Protein AF-A0A803NU64-F1 (afdb_monomer)

InterPro domains:
  IPR004895 Prenylated rab acceptor PRA1 [PF03208] (45-89)
  IPR004895 Prenylated rab acceptor PRA1 [PTHR19317] (6-88)

Radius of gyration: 43.49 Å; Cα contacts (8 Å, |Δi|>4): 20; chains: 1; bounding box: 88×93×133 Å

Foldseek 3Di:
DDDDDDDDDPPPPPDDDDPDPPPPPDDDPPVVVVVVVVVVVVVVLVVLADPCCVVVVVVPDDDDPDPVVVVVCCVVVCVNRVSVVVVVVVVVVVDDDDPVRVVVVVVVVVLVVCCVDPNVVVVVVVVVVVVVVVVVVVVPDDPDPPDPVPVPDPDDPPCVVVPPVVVVDDDPDDDDD

Secondary structure (DSSP, 8-state):
---PPPPPP-----------------S-HHHHHHHHHHHHHHHHHHHTPPPHHHHS-GGG-PPPSSHHHHHHHHHHHHHHTHHHHHHHHHHHHTSPPPHHHHHHHHHHHHHHHHHHSHHHHHHHHHHHHHHHHHHHHHHHS-----SSSS-SS-S-SSSHHHHTTTTT---------

Solvent-accessible surface area (backbone atoms only — not comparable to full-atom values): 11541 Å² total; per-residue (Å²): 140,89,81,82,87,84,79,88,78,86,79,82,76,82,71,77,87,69,84,74,80,80,78,76,89,72,82,57,71,66,57,53,51,48,50,50,51,50,51,48,50,50,52,48,51,62,69,66,48,71,64,65,65,74,78,64,42,66,88,75,66,70,85,64,95,42,73,67,55,44,51,52,51,47,67,54,47,50,73,74,44,42,55,53,63,60,42,51,58,53,56,56,67,72,45,89,76,52,72,67,56,51,50,52,51,51,51,51,52,50,52,53,51,40,56,74,34,76,64,27,56,47,55,54,47,52,50,52,52,50,49,51,50,50,51,52,51,52,73,72,49,78,78,76,85,85,62,76,90,68,73,90,60,87,91,64,83,86,61,50,84,73,54,63,73,67,72,79,73,76,82,94,74,86,88,84,136

Organism: Cannabis sativa (NCBI:txid3483)

pLDDT: mean 74.92, std 15.84, range [42.47, 96.62]

Sequence (177 aa):
MASPPTLPISQSNQGAAAPAPSQSTIATPALRAFLSRLSNSVRHGFSQRRPWSELLDRSSLSRPDSLTEAYSRIRKNVPYFRVNYAILPLVILGRTFSDTETLIGLVLVTVIVVFVSSVGSLLISTLLVGFAIVCAHGAFRVPEDLFLDDQDSPNTGFLSFLGGAASAAAPSLATRV

Mean predicted aligned error: 20.37 Å

Structure (mmCIF, N/CA/C/O backbone):
data_AF-A0A803NU64-F1
#
_entry.id   AF-A0A803NU64-F1
#
loop_
_atom_site.group_PDB
_atom_site.id
_atom_site.type_symbol
_atom_site.label_atom_id
_atom_site.label_alt_id
_atom_site.label_comp_id
_atom_site.label_asym_id
_atom_site.label_entity_id
_atom_site.label_seq_id
_atom_site.pdbx_PDB_ins_code
_atom_site.Cartn_x
_atom_site.Cartn_y
_atom_site.Cartn_z
_atom_site.occupancy
_atom_site.B_iso_or_equiv
_atom_site.auth_seq_id
_atom_site.auth_comp_id
_atom_site.auth_asym_id
_atom_site.auth_atom_id
_atom_site.pdbx_PDB_model_num
ATOM 1 N N . MET A 1 1 ? -55.448 20.067 87.800 1.00 45.84 1 MET A N 1
ATOM 2 C CA . MET A 1 1 ? -54.121 19.416 87.851 1.00 45.84 1 MET A CA 1
ATOM 3 C C . MET A 1 1 ? -53.946 18.701 86.522 1.00 45.84 1 MET A C 1
ATOM 5 O O . MET A 1 1 ? -54.645 17.730 86.283 1.00 45.84 1 MET A O 1
ATOM 9 N N . ALA A 1 2 ? -53.164 19.285 85.612 1.00 50.28 2 ALA A N 1
ATOM 10 C CA . ALA A 1 2 ? -52.909 18.757 84.273 1.00 50.28 2 ALA A CA 1
ATOM 11 C C . ALA A 1 2 ? -51.472 18.223 84.232 1.00 50.28 2 ALA A C 1
ATOM 13 O O . ALA A 1 2 ? -50.557 18.898 84.703 1.00 50.28 2 ALA A O 1
ATOM 14 N N . SER A 1 3 ? -51.293 17.015 83.704 1.00 59.44 3 SER A N 1
ATOM 15 C CA . SER A 1 3 ? -50.007 16.320 83.575 1.00 59.44 3 SER A CA 1
ATOM 16 C C . SER A 1 3 ? -49.768 15.926 82.100 1.00 59.44 3 SER A C 1
ATOM 18 O O . SER A 1 3 ? -50.730 15.879 81.335 1.00 59.44 3 SER A O 1
ATOM 20 N N . PRO A 1 4 ? -48.496 15.742 81.688 1.00 63.34 4 PRO A N 1
ATOM 21 C CA . PRO A 1 4 ? -47.887 16.364 80.495 1.00 63.34 4 PRO A CA 1
ATOM 22 C C . PRO A 1 4 ? -47.894 15.511 79.201 1.00 63.34 4 PRO A C 1
ATOM 24 O O . PRO A 1 4 ? -48.230 14.329 79.251 1.00 63.34 4 PRO A O 1
ATOM 27 N N . PRO A 1 5 ? -47.501 16.090 78.039 1.00 62.22 5 PRO A N 1
ATOM 28 C CA . PRO A 1 5 ? -47.463 15.401 76.742 1.00 62.22 5 PRO A CA 1
ATOM 29 C C . PRO A 1 5 ? -46.321 14.373 76.628 1.00 62.22 5 PRO A C 1
ATOM 31 O O . PRO A 1 5 ? -45.194 14.622 77.056 1.00 62.22 5 PRO A O 1
ATOM 34 N N . THR A 1 6 ? -46.606 13.227 76.006 1.00 61.19 6 THR A N 1
ATOM 35 C CA . THR A 1 6 ? -45.648 12.154 75.700 1.00 61.19 6 THR A CA 1
ATOM 36 C C . THR A 1 6 ? -44.837 12.462 74.437 1.00 61.19 6 THR A C 1
ATOM 38 O O . THR A 1 6 ? -45.384 12.759 73.377 1.00 61.19 6 THR A O 1
ATOM 41 N N . LEU A 1 7 ? -43.509 12.388 74.559 1.00 59.12 7 LEU A N 1
ATOM 42 C CA . LEU A 1 7 ? -42.545 12.527 73.463 1.00 59.12 7 LEU A CA 1
ATOM 43 C C . LEU A 1 7 ? -42.544 11.285 72.543 1.00 59.12 7 LEU A C 1
ATOM 45 O O . LEU A 1 7 ? -42.836 10.183 73.014 1.00 59.12 7 LEU A O 1
ATOM 49 N N . PRO A 1 8 ? -42.168 11.425 71.255 1.00 55.12 8 PRO A N 1
ATOM 50 C CA . PRO A 1 8 ? -42.023 10.301 70.336 1.00 55.12 8 PRO A CA 1
ATOM 51 C C . PRO A 1 8 ? -40.790 9.460 70.695 1.00 55.12 8 PRO A C 1
ATOM 53 O O . PRO A 1 8 ? -39.686 9.979 70.858 1.00 55.12 8 PRO A O 1
ATOM 56 N N . ILE A 1 9 ? -40.985 8.147 70.814 1.00 52.16 9 ILE A N 1
ATOM 57 C CA . ILE A 1 9 ? -39.922 7.184 71.092 1.00 52.16 9 ILE A CA 1
ATOM 58 C C . ILE A 1 9 ? -39.185 6.853 69.786 1.00 52.16 9 ILE A C 1
ATOM 60 O O . ILE A 1 9 ? -39.796 6.479 68.784 1.00 52.16 9 ILE A O 1
ATOM 64 N N . SER A 1 10 ? -37.862 7.005 69.787 1.00 50.66 10 SER A N 1
ATOM 65 C CA . SER A 1 10 ? -36.986 6.528 68.717 1.00 50.66 10 SER A CA 1
ATOM 66 C C . SER A 1 10 ? -37.027 5.003 68.680 1.00 50.66 10 SER A C 1
ATOM 68 O O . SER A 1 10 ? -36.414 4.341 69.515 1.00 50.66 10 SER A O 1
ATOM 70 N N . GLN A 1 11 ? -37.748 4.434 67.717 1.00 52.16 11 GLN A N 1
ATOM 71 C CA . GLN A 1 11 ? -37.736 2.998 67.466 1.00 52.16 11 GLN A CA 1
ATOM 72 C C . GLN A 1 11 ? -36.577 2.681 66.513 1.00 52.16 11 GLN A C 1
ATOM 74 O O . GLN A 1 11 ? -36.681 2.795 65.292 1.00 52.16 11 GLN A O 1
ATOM 79 N N . SER A 1 12 ? -35.432 2.318 67.089 1.00 50.50 12 SER A N 1
ATOM 80 C CA . SER A 1 12 ? -34.317 1.696 66.382 1.00 50.50 12 SER A CA 1
ATOM 81 C C . SER A 1 12 ? -34.733 0.297 65.930 1.00 50.50 12 SER A C 1
ATOM 83 O O . SER A 1 12 ? -34.517 -0.701 66.614 1.00 50.50 12 SER A O 1
ATOM 85 N N . ASN A 1 13 ? -35.351 0.220 64.753 1.00 48.69 13 ASN A N 1
ATOM 86 C CA . ASN A 1 13 ? -35.630 -1.053 64.111 1.00 48.69 13 ASN A CA 1
ATOM 87 C C . ASN A 1 13 ? -34.302 -1.631 63.593 1.00 48.69 13 ASN A C 1
ATOM 89 O O . ASN A 1 13 ? -33.824 -1.277 62.514 1.00 48.69 13 ASN A O 1
ATOM 93 N N . GLN A 1 14 ? -33.685 -2.498 64.402 1.00 52.00 14 GLN A N 1
ATOM 94 C CA . GLN A 1 14 ? -32.644 -3.428 63.972 1.00 52.00 14 GLN A CA 1
ATOM 95 C C . GLN A 1 14 ? -33.252 -4.370 62.928 1.00 52.00 14 GLN A C 1
ATOM 97 O O . GLN A 1 14 ? -33.833 -5.405 63.243 1.00 52.00 14 GLN A O 1
ATOM 102 N N . GLY A 1 15 ? -33.155 -3.954 61.667 1.00 43.59 15 GLY A N 1
ATOM 103 C CA . GLY A 1 15 ? -33.383 -4.802 60.512 1.00 43.59 15 GLY A CA 1
ATOM 104 C C . GLY A 1 15 ? -32.263 -5.831 60.406 1.00 43.59 15 GLY A C 1
ATOM 105 O O . GLY A 1 15 ? -31.084 -5.488 60.465 1.00 43.59 15 GLY A O 1
ATOM 106 N N . ALA A 1 16 ? -32.676 -7.088 60.287 1.00 45.59 16 ALA A N 1
ATOM 107 C CA . ALA A 1 16 ? -31.872 -8.287 60.135 1.00 45.59 16 ALA A CA 1
ATOM 108 C C . ALA A 1 16 ? -30.606 -8.103 59.281 1.00 45.59 16 ALA A C 1
ATOM 110 O O . ALA A 1 16 ? -30.644 -7.562 58.174 1.00 45.59 16 ALA A O 1
ATOM 111 N N . ALA A 1 17 ? -29.495 -8.638 59.789 1.00 44.81 17 ALA A N 1
ATOM 112 C CA . ALA A 1 17 ? -28.263 -8.819 59.043 1.00 44.81 17 ALA A CA 1
ATOM 113 C C . ALA A 1 17 ? -28.533 -9.678 57.796 1.00 44.81 17 ALA A C 1
ATOM 115 O O . ALA A 1 17 ? -28.720 -10.892 57.883 1.00 44.81 17 ALA A O 1
ATOM 116 N N . ALA A 1 18 ? -28.552 -9.037 56.628 1.00 52.62 18 ALA A N 1
ATOM 117 C CA . ALA A 1 18 ? -28.361 -9.726 55.363 1.00 52.62 18 ALA A CA 1
ATOM 118 C C . ALA A 1 18 ? -26.957 -10.362 55.361 1.00 52.62 18 ALA A C 1
ATOM 120 O O . ALA A 1 18 ? -26.025 -9.761 55.909 1.00 52.62 18 ALA A O 1
ATOM 121 N N . PRO A 1 19 ? -26.760 -11.543 54.749 1.00 44.22 19 PRO A N 1
ATOM 122 C CA . PRO A 1 19 ? -25.428 -12.105 54.618 1.00 44.22 19 PRO A CA 1
ATOM 123 C C . PRO A 1 19 ? -24.618 -11.149 53.744 1.00 44.22 19 PRO A C 1
ATOM 125 O O . PRO A 1 19 ? -24.907 -10.979 52.558 1.00 44.22 19 PRO A O 1
ATOM 128 N N . ALA A 1 20 ? -23.623 -10.492 54.339 1.00 48.88 20 ALA A N 1
ATOM 129 C CA . ALA A 1 20 ? -22.612 -9.780 53.580 1.00 48.88 20 ALA A CA 1
ATOM 130 C C . ALA A 1 20 ? -22.009 -10.785 52.586 1.00 48.88 20 ALA A C 1
ATOM 132 O O . ALA A 1 20 ? -21.557 -11.850 53.021 1.00 48.88 20 ALA A O 1
ATOM 133 N N . PRO A 1 21 ? -22.013 -10.510 51.268 1.00 52.91 21 PRO A N 1
ATOM 134 C CA . PRO A 1 21 ? -21.322 -11.382 50.343 1.00 52.91 21 PRO A CA 1
ATOM 135 C C . PRO A 1 21 ? -19.852 -11.352 50.744 1.00 52.91 21 PRO A C 1
ATOM 137 O O . PRO A 1 21 ? -19.218 -10.297 50.782 1.00 52.91 21 PRO A O 1
ATOM 140 N N . SER A 1 22 ? -19.346 -12.524 51.104 1.00 44.75 22 SER A N 1
ATOM 141 C CA . SER A 1 22 ? -17.956 -12.792 51.425 1.00 44.75 22 SER A CA 1
ATOM 142 C C . SER A 1 22 ? -17.062 -12.224 50.324 1.00 44.75 22 SER A C 1
ATOM 144 O O . SER A 1 22 ? -16.890 -12.830 49.265 1.00 44.75 22 SER A O 1
ATOM 146 N N . GLN A 1 23 ? -16.497 -11.041 50.573 1.00 48.22 23 GLN A N 1
ATOM 147 C CA . GLN A 1 23 ? -15.375 -10.507 49.818 1.00 48.22 23 GLN A CA 1
ATOM 148 C C . GLN A 1 23 ? -14.176 -11.402 50.124 1.00 48.22 23 GLN A C 1
ATOM 150 O O . GLN A 1 23 ? -13.425 -11.179 51.068 1.00 48.22 23 GLN A O 1
ATOM 155 N N . SER A 1 24 ? -14.020 -12.463 49.335 1.00 49.56 24 SER A N 1
ATOM 156 C CA . SER A 1 24 ? -12.792 -13.240 49.310 1.00 49.56 24 SER A CA 1
ATOM 157 C C . SER A 1 24 ? -11.678 -12.337 48.779 1.00 49.56 24 SER A C 1
ATOM 159 O O . SER A 1 24 ? -11.578 -12.068 47.577 1.00 49.56 24 SER A O 1
ATOM 161 N N . THR A 1 25 ? -10.870 -11.829 49.704 1.00 59.03 25 THR A N 1
ATOM 162 C CA . THR A 1 25 ? -9.636 -11.084 49.465 1.00 59.03 25 THR A CA 1
ATOM 163 C C . THR A 1 25 ? -8.641 -11.987 48.745 1.00 59.03 25 THR A C 1
ATOM 165 O O . THR A 1 25 ? -7.878 -12.710 49.373 1.00 59.03 25 THR A O 1
ATOM 168 N N . ILE A 1 26 ? -8.656 -11.975 47.412 1.00 57.78 26 ILE A N 1
ATOM 169 C CA . ILE A 1 26 ? -7.639 -12.642 46.594 1.00 57.78 26 ILE A CA 1
ATOM 170 C C . ILE A 1 26 ? -7.186 -11.659 45.505 1.00 57.78 26 ILE A C 1
ATOM 172 O O . ILE A 1 26 ? -7.925 -11.347 44.568 1.00 57.78 26 ILE A O 1
ATOM 176 N N . ALA A 1 27 ? -5.972 -11.143 45.727 1.00 56.03 27 ALA A N 1
ATOM 177 C CA . ALA A 1 27 ? -5.064 -10.430 44.827 1.00 56.03 27 ALA A CA 1
ATOM 178 C C . ALA A 1 27 ? -5.603 -9.182 44.080 1.00 56.03 27 ALA A C 1
ATOM 180 O O . ALA A 1 27 ? -6.238 -9.247 43.031 1.00 56.03 27 ALA A O 1
ATOM 181 N N . THR A 1 28 ? -5.241 -8.014 44.622 1.00 65.75 28 THR A N 1
ATOM 182 C CA . THR A 1 28 ? -5.063 -6.721 43.929 1.00 65.75 28 THR A CA 1
ATOM 183 C C . THR A 1 28 ? -6.318 -6.081 43.293 1.00 65.75 28 THR A C 1
ATOM 185 O O . THR A 1 28 ? -6.507 -6.127 42.073 1.00 65.75 28 THR A O 1
ATOM 188 N N . PRO A 1 29 ? -7.156 -5.368 44.079 1.00 76.56 29 PRO A N 1
ATOM 189 C CA . PRO A 1 29 ? -8.317 -4.629 43.560 1.00 76.56 29 PRO A CA 1
ATOM 190 C C . PRO A 1 29 ? -7.945 -3.565 42.514 1.00 76.56 29 PRO A C 1
ATOM 192 O O . PRO A 1 29 ? -8.703 -3.344 41.573 1.00 76.56 29 PRO A O 1
ATOM 195 N N . ALA A 1 30 ? -6.758 -2.959 42.623 1.00 80.69 30 ALA A N 1
ATOM 196 C CA . ALA A 1 30 ? -6.250 -1.996 41.647 1.00 80.69 30 ALA A CA 1
ATOM 197 C C . ALA A 1 30 ? -5.971 -2.633 40.274 1.00 80.69 30 ALA A C 1
ATOM 199 O O . ALA A 1 30 ? -6.359 -2.072 39.253 1.00 80.69 30 ALA A O 1
ATOM 200 N N . LEU A 1 31 ? -5.376 -3.833 40.240 1.00 83.50 31 LEU A N 1
ATOM 201 C CA . LEU A 1 31 ? -5.155 -4.574 38.995 1.00 83.50 31 LEU A CA 1
ATOM 202 C C . LEU A 1 31 ? -6.491 -4.987 38.374 1.00 83.50 31 LEU A C 1
ATOM 204 O O . LEU A 1 31 ? -6.686 -4.803 37.180 1.00 83.50 31 LEU A O 1
ATOM 208 N N . ARG A 1 32 ? -7.451 -5.465 39.176 1.00 85.44 32 ARG A N 1
ATOM 209 C CA . ARG A 1 32 ? -8.803 -5.795 38.693 1.00 85.44 32 ARG A CA 1
ATOM 210 C C . ARG A 1 32 ? -9.520 -4.568 38.113 1.00 85.44 32 ARG A C 1
ATOM 212 O O . ARG A 1 32 ? -10.143 -4.675 37.061 1.00 85.44 32 ARG A O 1
ATOM 219 N N . ALA A 1 33 ? -9.411 -3.407 38.760 1.00 88.44 33 ALA A N 1
ATOM 220 C CA . ALA A 1 33 ? -9.982 -2.152 38.269 1.00 88.44 33 ALA A CA 1
ATOM 221 C C . ALA A 1 33 ? -9.273 -1.632 37.006 1.00 88.44 33 ALA A C 1
ATOM 223 O O . ALA A 1 33 ? -9.914 -1.090 36.109 1.00 88.44 33 ALA A O 1
ATOM 224 N N . PHE A 1 34 ? -7.957 -1.812 36.906 1.00 90.50 34 PHE A N 1
ATOM 225 C CA . PHE A 1 34 ? -7.208 -1.520 35.688 1.00 90.50 34 PHE A CA 1
ATOM 226 C C . PHE A 1 34 ? -7.626 -2.449 34.546 1.00 90.50 34 PHE A C 1
ATOM 228 O O . PHE A 1 34 ? -7.950 -1.967 33.467 1.00 90.50 34 PHE A O 1
ATOM 235 N N . LEU A 1 35 ? -7.700 -3.761 34.789 1.00 90.62 35 LEU A N 1
ATOM 236 C CA . LEU A 1 35 ? -8.129 -4.754 33.804 1.00 90.62 35 LEU A CA 1
ATOM 237 C C . LEU A 1 35 ? -9.575 -4.521 33.353 1.00 90.62 35 LEU A C 1
ATOM 239 O O . LEU A 1 35 ? -9.872 -4.700 32.175 1.00 90.62 35 LEU A O 1
ATOM 243 N N . SER A 1 36 ? -10.471 -4.074 34.239 1.00 89.06 36 SER A N 1
ATOM 244 C CA . SER A 1 36 ? -11.845 -3.734 33.856 1.00 89.06 36 SER A CA 1
ATOM 245 C C . SER A 1 36 ? -11.910 -2.459 33.013 1.00 89.06 36 SER A C 1
ATOM 247 O O . SER A 1 36 ? -12.609 -2.436 32.001 1.00 89.06 36 SER A O 1
ATOM 249 N N . ARG A 1 37 ? -11.129 -1.424 33.354 1.00 88.12 37 ARG A N 1
ATOM 250 C CA . ARG A 1 37 ? -10.988 -0.211 32.529 1.00 88.12 37 ARG A CA 1
ATOM 251 C C . ARG A 1 37 ? -10.351 -0.518 31.17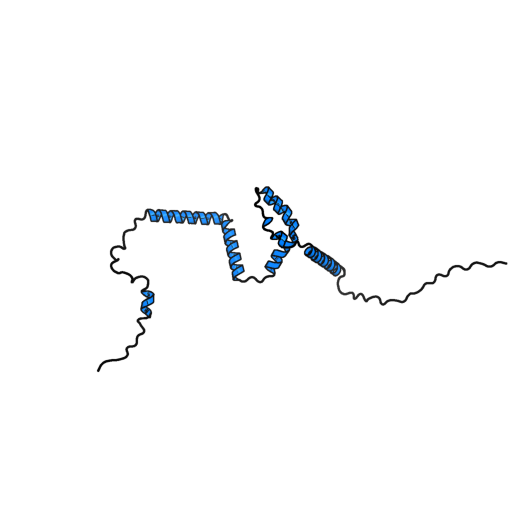9 1.00 88.12 37 ARG A C 1
ATOM 253 O O . ARG A 1 37 ? -10.833 -0.034 30.164 1.00 88.12 37 ARG A O 1
ATOM 260 N N . LEU A 1 38 ? -9.316 -1.351 31.150 1.00 89.06 38 LEU A N 1
ATOM 261 C CA . LEU A 1 38 ? -8.651 -1.797 29.931 1.00 89.06 38 LEU A CA 1
ATOM 262 C C . LEU A 1 38 ? -9.608 -2.609 29.053 1.00 89.06 38 LEU A C 1
ATOM 264 O O . LEU A 1 38 ? -9.740 -2.315 27.871 1.00 89.06 38 LEU A O 1
ATOM 268 N N . SER A 1 39 ? -10.325 -3.573 29.633 1.00 89.25 39 SER A N 1
ATOM 269 C CA . SER A 1 39 ? -11.334 -4.376 28.934 1.00 89.25 39 SER A CA 1
ATOM 270 C C . SER A 1 39 ? -12.441 -3.498 28.351 1.00 89.25 39 SER A C 1
ATOM 272 O O . SER A 1 39 ? -12.773 -3.629 27.173 1.00 89.25 39 SER A O 1
ATOM 274 N N . ASN A 1 40 ? -12.953 -2.536 29.125 1.00 87.31 40 ASN A N 1
ATOM 275 C CA . ASN A 1 40 ? -13.931 -1.568 28.637 1.00 87.31 40 ASN A CA 1
ATOM 276 C C . ASN A 1 40 ? -13.360 -0.689 27.520 1.00 87.31 40 ASN A C 1
ATOM 278 O O . ASN A 1 40 ? -14.052 -0.493 26.528 1.00 87.31 40 ASN A O 1
ATOM 282 N N . SER A 1 41 ? -12.108 -0.235 27.618 1.00 84.12 41 SER A N 1
ATOM 283 C CA . SER A 1 41 ? -11.424 0.536 26.569 1.00 84.12 41 SER A CA 1
ATOM 284 C C . SER A 1 41 ? -11.229 -0.262 25.281 1.00 84.12 41 SER A C 1
ATOM 286 O O . SER A 1 41 ? -11.459 0.262 24.195 1.00 84.12 41 SER A O 1
ATOM 288 N N . VAL A 1 42 ? -10.850 -1.539 25.379 1.00 82.31 42 VAL A N 1
ATOM 289 C CA . VAL A 1 42 ? -10.698 -2.426 24.218 1.00 82.31 42 VAL A CA 1
ATOM 290 C C . VAL A 1 42 ? -12.058 -2.698 23.582 1.00 82.31 42 VAL A C 1
ATOM 292 O O . VAL A 1 42 ? -12.203 -2.543 22.372 1.00 82.31 42 VAL A O 1
ATOM 295 N N . ARG A 1 43 ? -13.081 -3.025 24.381 1.00 82.00 43 ARG A N 1
ATOM 296 C CA . ARG A 1 43 ? -14.457 -3.213 23.896 1.00 82.00 43 ARG A CA 1
ATOM 297 C C . ARG A 1 43 ? -15.004 -1.945 23.246 1.00 82.00 43 ARG A C 1
ATOM 299 O O . ARG A 1 43 ? -15.588 -2.031 22.171 1.00 82.00 43 ARG A O 1
ATOM 306 N N . HIS A 1 44 ? -14.752 -0.776 23.835 1.00 80.19 44 HIS A N 1
ATOM 307 C CA . HIS A 1 44 ? -15.097 0.509 23.231 1.00 80.19 44 HIS A CA 1
ATOM 308 C C . HIS A 1 44 ? -14.363 0.721 21.906 1.00 80.19 44 HIS A C 1
ATOM 310 O O . HIS A 1 44 ? -15.000 1.032 20.904 1.00 80.19 44 HIS A O 1
ATOM 316 N N . GLY A 1 45 ? -13.052 0.482 21.859 1.00 74.88 45 GLY A N 1
ATOM 317 C CA . GLY A 1 45 ? -12.263 0.594 20.633 1.00 74.88 45 GLY A CA 1
ATOM 318 C C . GLY A 1 45 ? -12.775 -0.325 19.524 1.00 74.88 45 GLY A C 1
ATOM 319 O O . GLY A 1 45 ? -12.906 0.104 18.384 1.00 74.88 45 GLY A O 1
ATOM 320 N N . PHE A 1 46 ? -13.140 -1.565 19.858 1.00 76.19 46 PHE A N 1
ATOM 321 C CA . PHE A 1 46 ? -13.727 -2.514 18.912 1.00 76.19 46 PHE A CA 1
ATOM 322 C C . PHE A 1 46 ? -15.151 -2.124 18.489 1.00 76.19 46 PHE A C 1
ATOM 324 O O . PHE A 1 46 ? -15.503 -2.332 17.333 1.00 76.19 46 PHE A O 1
ATOM 331 N N . SER A 1 47 ? -15.953 -1.528 19.378 1.00 78.44 47 SER A N 1
ATOM 332 C CA . SER A 1 47 ? -17.2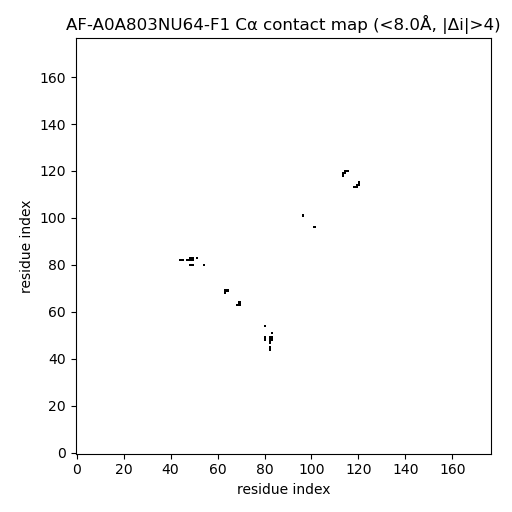98 -1.037 19.038 1.00 78.44 47 SER A CA 1
ATOM 333 C C . SER A 1 47 ? -17.276 0.174 18.100 1.00 78.44 47 SER A C 1
ATOM 335 O O . SER A 1 47 ? -18.206 0.372 17.330 1.00 78.44 47 SER A O 1
ATOM 337 N N . GLN A 1 48 ? -16.188 0.951 18.118 1.00 73.12 48 GLN A N 1
ATOM 338 C CA . GLN A 1 48 ? -15.968 2.102 17.235 1.00 73.12 48 GLN A CA 1
ATOM 339 C C . GLN A 1 48 ? -15.348 1.708 15.880 1.00 73.12 48 GLN A C 1
ATOM 341 O O . GLN A 1 48 ? -14.921 2.579 15.121 1.00 73.12 48 GLN A O 1
ATOM 346 N N . ARG A 1 49 ? -15.257 0.407 15.563 1.00 74.25 49 ARG A N 1
ATOM 347 C CA . ARG A 1 49 ? -14.787 -0.064 14.251 1.00 74.25 49 ARG A CA 1
ATOM 348 C C . ARG A 1 49 ? -15.732 0.420 13.159 1.00 74.25 49 ARG A C 1
ATOM 350 O O . ARG A 1 49 ? -16.936 0.184 13.225 1.00 74.25 49 ARG A O 1
ATOM 357 N N . ARG A 1 50 ? -15.173 1.062 12.133 1.00 80.94 50 ARG A N 1
ATOM 358 C CA . ARG A 1 50 ? -15.925 1.423 10.928 1.00 80.94 50 ARG A CA 1
ATOM 359 C C . ARG A 1 50 ? -16.108 0.181 10.053 1.00 80.94 50 ARG A C 1
ATOM 361 O O . ARG A 1 50 ? -15.184 -0.638 9.988 1.00 80.94 50 ARG A O 1
ATOM 368 N N . PRO A 1 51 ? -17.269 0.003 9.404 1.00 80.00 51 PRO A N 1
ATOM 369 C CA . PRO A 1 51 ? -17.504 -1.149 8.545 1.00 80.00 51 PRO A CA 1
ATOM 370 C C . PRO A 1 51 ? -16.475 -1.178 7.409 1.00 80.00 51 PRO A C 1
ATOM 372 O O . PRO A 1 51 ? -16.148 -0.153 6.815 1.00 80.00 51 PRO A O 1
ATOM 375 N N . TRP A 1 52 ? -15.943 -2.364 7.107 1.00 76.81 52 TRP A N 1
ATOM 376 C CA . TRP A 1 52 ? -14.890 -2.540 6.097 1.00 76.81 52 TRP A CA 1
ATOM 377 C C . TRP A 1 52 ? -15.294 -2.049 4.704 1.00 76.81 52 TRP A C 1
ATOM 379 O O . TRP A 1 52 ? -14.431 -1.653 3.927 1.00 76.81 52 TRP A O 1
ATOM 389 N N . SER A 1 53 ? -16.594 -2.022 4.408 1.00 77.69 53 SER A N 1
ATOM 390 C CA . SER A 1 53 ? -17.138 -1.499 3.157 1.00 77.69 53 SER A CA 1
ATOM 391 C C . SER A 1 53 ? -16.785 -0.031 2.913 1.00 77.69 53 SER A C 1
ATOM 393 O O . SER A 1 53 ? -16.520 0.316 1.774 1.00 77.69 53 SER A O 1
ATOM 395 N N . GLU A 1 54 ? -16.702 0.810 3.951 1.00 81.06 54 GLU A N 1
ATOM 396 C CA . GLU A 1 54 ? -16.291 2.220 3.803 1.00 81.06 54 GLU A CA 1
ATOM 397 C C . GLU A 1 54 ? -14.812 2.360 3.429 1.00 81.06 54 GLU A C 1
ATOM 399 O O . GLU A 1 54 ? -14.414 3.321 2.780 1.00 81.06 54 GLU A O 1
ATOM 404 N N . LEU A 1 55 ? -13.985 1.395 3.836 1.00 79.12 55 LEU A N 1
ATOM 405 C CA . LEU A 1 55 ? -12.554 1.385 3.539 1.00 79.12 55 LEU A CA 1
ATOM 406 C C . LEU A 1 55 ? -12.283 0.809 2.137 1.00 79.12 55 LEU A C 1
ATOM 408 O O . LEU A 1 55 ? -11.352 1.238 1.462 1.00 79.12 55 LEU A O 1
ATOM 412 N N . LEU A 1 56 ? -13.101 -0.155 1.695 1.00 77.44 56 LEU A N 1
ATOM 413 C CA . LEU A 1 56 ? -13.009 -0.790 0.375 1.00 77.44 56 LEU A CA 1
ATOM 414 C C . LEU A 1 56 ? -13.896 -0.135 -0.697 1.00 77.44 56 LEU A C 1
ATOM 416 O O . LEU A 1 56 ? -13.964 -0.656 -1.814 1.00 77.44 56 LEU A O 1
ATOM 420 N N . ASP A 1 57 ? -14.552 0.989 -0.401 1.00 81.19 57 ASP A N 1
ATOM 421 C CA . ASP A 1 57 ? -15.366 1.695 -1.386 1.00 81.19 57 ASP A CA 1
ATOM 422 C C . ASP A 1 57 ? -14.477 2.342 -2.454 1.00 81.19 57 ASP A C 1
ATOM 424 O O . ASP A 1 57 ? -13.989 3.469 -2.329 1.00 81.19 57 ASP A O 1
ATOM 428 N N . ARG A 1 58 ? -14.273 1.596 -3.541 1.00 68.12 58 ARG A N 1
ATOM 429 C CA . ARG A 1 58 ? -13.462 2.006 -4.689 1.00 68.12 58 ARG A CA 1
ATOM 430 C C . ARG A 1 58 ? -14.028 3.231 -5.402 1.00 68.12 58 ARG A C 1
ATOM 432 O O . ARG A 1 58 ? -13.267 3.908 -6.080 1.00 68.12 58 ARG A O 1
ATOM 439 N N . SER A 1 59 ? -15.319 3.533 -5.244 1.00 74.69 59 SER A N 1
ATOM 440 C CA . SER A 1 59 ? -15.931 4.716 -5.859 1.00 74.69 59 SER A CA 1
ATOM 441 C C . SER A 1 59 ? -15.501 6.025 -5.183 1.00 74.69 59 SER A C 1
ATOM 443 O O . SER A 1 59 ? -15.469 7.072 -5.825 1.00 74.69 59 SER A O 1
ATOM 445 N N . SER A 1 60 ? -15.072 5.956 -3.918 1.00 73.19 60 SER A N 1
ATOM 446 C CA . SER A 1 60 ? -14.522 7.092 -3.168 1.00 73.19 60 SER A CA 1
ATOM 447 C C . SER A 1 60 ? -13.032 7.358 -3.457 1.00 73.19 60 SER A C 1
ATOM 449 O O . SER A 1 60 ? -12.498 8.417 -3.107 1.00 73.19 60 SER A O 1
ATOM 451 N N . LEU A 1 61 ? -12.349 6.422 -4.130 1.00 74.19 61 LEU A N 1
ATOM 452 C CA . LEU A 1 61 ? -10.932 6.519 -4.480 1.00 74.19 61 LEU A CA 1
ATOM 453 C C . LEU A 1 61 ? -10.738 7.366 -5.742 1.00 74.19 61 LEU A C 1
ATOM 455 O O . LEU A 1 61 ? -10.612 6.860 -6.854 1.00 74.19 61 LEU A O 1
ATOM 459 N N . SER A 1 62 ? -10.668 8.682 -5.559 1.00 78.25 62 SER A N 1
ATOM 460 C CA . SER A 1 62 ? -10.242 9.612 -6.611 1.00 78.25 62 SER A CA 1
ATOM 461 C C . SER A 1 62 ? -8.729 9.844 -6.572 1.00 78.25 62 SER A C 1
ATOM 463 O O . SER A 1 62 ? -8.125 9.936 -5.497 1.00 78.25 62 SER A O 1
ATOM 465 N N . ARG A 1 63 ? -8.108 9.961 -7.754 1.00 76.19 63 ARG A N 1
ATOM 466 C CA . ARG A 1 63 ? -6.687 10.309 -7.885 1.00 76.19 63 ARG A CA 1
ATOM 467 C C . ARG A 1 63 ? -6.477 11.732 -7.342 1.00 76.19 63 ARG A C 1
ATOM 469 O O . ARG A 1 63 ? -7.222 12.623 -7.734 1.00 76.19 63 ARG A O 1
ATOM 476 N N . PRO A 1 64 ? -5.518 11.964 -6.430 1.00 84.31 64 PRO A N 1
ATOM 477 C CA . PRO A 1 64 ? -5.227 13.313 -5.965 1.00 84.31 64 PRO A CA 1
ATOM 478 C C . PRO A 1 64 ? -4.537 14.110 -7.080 1.00 84.31 64 PRO A C 1
ATOM 480 O O . PRO A 1 64 ? -3.543 13.648 -7.640 1.00 84.31 64 PRO A O 1
ATOM 483 N N . ASP A 1 65 ? -5.032 15.316 -7.360 1.00 80.81 65 ASP A N 1
ATOM 484 C CA . ASP A 1 65 ? -4.450 16.217 -8.368 1.00 80.81 65 ASP A CA 1
ATOM 485 C C . ASP A 1 65 ? -3.135 16.867 -7.894 1.00 80.81 65 ASP A C 1
ATOM 487 O O . ASP A 1 65 ? -2.368 17.399 -8.693 1.00 80.81 65 ASP A O 1
ATOM 491 N N . SER A 1 66 ? -2.843 16.817 -6.584 1.00 89.62 66 SER A N 1
ATOM 492 C CA . SER A 1 66 ? -1.610 17.352 -5.991 1.00 89.62 66 SER A CA 1
ATOM 493 C C . SER A 1 66 ? -1.147 16.581 -4.746 1.00 89.62 66 SER A C 1
ATOM 495 O O . SER A 1 66 ? -1.937 15.921 -4.063 1.00 89.62 66 SER A O 1
ATOM 497 N N . LEU A 1 67 ? 0.144 16.706 -4.406 1.00 87.50 67 LEU A N 1
ATOM 498 C CA . LEU A 1 67 ? 0.735 16.106 -3.199 1.00 87.50 67 LEU A CA 1
ATOM 499 C C . LEU A 1 67 ? 0.125 16.662 -1.904 1.00 87.50 67 LEU A C 1
ATOM 501 O O . LEU A 1 67 ? -0.088 15.914 -0.952 1.00 87.50 67 LEU A O 1
ATOM 505 N N . THR A 1 68 ? -0.196 17.957 -1.873 1.00 89.06 68 THR A N 1
ATOM 506 C CA . THR A 1 68 ? -0.828 18.613 -0.719 1.00 89.06 68 THR A CA 1
ATOM 507 C C . THR A 1 68 ? -2.215 18.039 -0.442 1.00 89.06 68 THR A C 1
ATOM 509 O O . THR A 1 68 ? -2.565 17.783 0.711 1.00 89.06 68 THR A O 1
ATOM 512 N N . GLU A 1 69 ? -2.988 17.772 -1.494 1.00 87.56 69 GLU A N 1
ATOM 513 C CA . GLU A 1 69 ? -4.298 17.136 -1.374 1.00 87.56 69 GLU A CA 1
ATOM 514 C C . GLU A 1 69 ? -4.169 15.675 -0.926 1.00 87.56 69 GLU A C 1
ATOM 516 O O . GLU A 1 69 ? -4.881 15.238 -0.022 1.00 87.56 69 GLU A O 1
ATOM 521 N N . ALA A 1 70 ? -3.201 14.933 -1.473 1.00 86.06 70 ALA A N 1
ATOM 522 C CA . ALA A 1 70 ? -2.909 13.574 -1.023 1.00 86.06 70 ALA A CA 1
ATOM 523 C C . ALA A 1 70 ? -2.569 13.541 0.480 1.00 86.06 70 ALA A C 1
ATOM 525 O O . ALA A 1 70 ? -3.128 12.744 1.234 1.00 86.06 70 ALA A O 1
ATOM 526 N N . TYR A 1 71 ? -1.719 14.464 0.940 1.00 86.00 71 TYR A N 1
ATOM 527 C CA . TYR A 1 71 ? -1.345 14.590 2.348 1.00 86.00 71 TYR A CA 1
ATOM 528 C C . TYR A 1 71 ? -2.532 14.986 3.241 1.00 86.00 71 TYR A C 1
ATOM 530 O O . TYR A 1 71 ? -2.719 14.419 4.318 1.00 86.00 71 TYR A O 1
ATOM 538 N N . SER A 1 72 ? -3.379 15.909 2.780 1.00 87.94 72 SER A N 1
ATOM 539 C CA . SER A 1 72 ? -4.621 16.304 3.459 1.00 87.94 72 SER A CA 1
ATOM 540 C C . SER A 1 72 ? -5.566 15.112 3.647 1.00 87.94 72 SER A C 1
ATOM 542 O O . SER A 1 72 ? -6.061 14.876 4.754 1.00 87.94 72 SER A O 1
ATOM 544 N N . ARG A 1 73 ? -5.759 14.305 2.595 1.00 87.94 73 ARG A N 1
ATOM 545 C CA . ARG A 1 73 ? -6.576 13.082 2.629 1.00 87.94 73 ARG A CA 1
ATOM 546 C C . ARG A 1 73 ? -6.008 12.049 3.592 1.00 87.94 73 ARG A C 1
ATOM 548 O O . ARG A 1 73 ? -6.753 11.513 4.406 1.00 87.94 73 ARG A O 1
ATOM 555 N N . ILE A 1 74 ? -4.693 11.826 3.575 1.00 87.44 74 ILE A N 1
ATOM 556 C CA . ILE A 1 74 ? -4.019 10.928 4.525 1.00 87.44 74 ILE A CA 1
ATOM 557 C C . ILE A 1 74 ? -4.260 11.402 5.960 1.00 87.44 74 ILE A C 1
ATOM 559 O O . ILE A 1 74 ? -4.716 10.631 6.804 1.00 87.44 74 ILE A O 1
ATOM 563 N N . ARG A 1 75 ? -4.023 12.687 6.242 1.00 88.88 75 ARG A N 1
ATOM 564 C CA . ARG A 1 75 ? -4.158 13.248 7.592 1.00 88.88 75 ARG A CA 1
ATOM 565 C C . ARG A 1 75 ? -5.583 13.142 8.139 1.00 88.88 75 ARG A C 1
ATOM 567 O O . ARG A 1 75 ? -5.747 12.993 9.346 1.00 88.88 75 ARG A O 1
ATOM 574 N N . LYS A 1 76 ? -6.600 13.199 7.274 1.00 86.62 76 LYS A 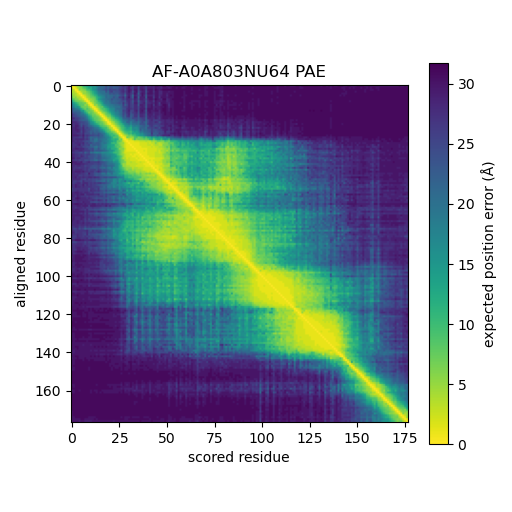N 1
ATOM 575 C CA . LYS A 1 76 ? -8.012 13.016 7.646 1.00 86.62 76 LYS A CA 1
ATOM 576 C C . LYS A 1 76 ? -8.400 11.539 7.779 1.00 86.62 76 LYS A C 1
ATOM 578 O O . LYS A 1 76 ? -9.079 11.176 8.736 1.00 86.62 76 LYS A O 1
ATOM 583 N N . ASN A 1 77 ? -7.924 10.676 6.884 1.00 86.88 77 ASN A N 1
ATOM 584 C CA . ASN A 1 77 ? -8.297 9.259 6.855 1.00 86.88 77 ASN A CA 1
ATOM 585 C C . ASN A 1 77 ? -7.594 8.424 7.938 1.00 86.88 77 ASN A C 1
ATOM 587 O O . ASN A 1 77 ? -8.174 7.454 8.424 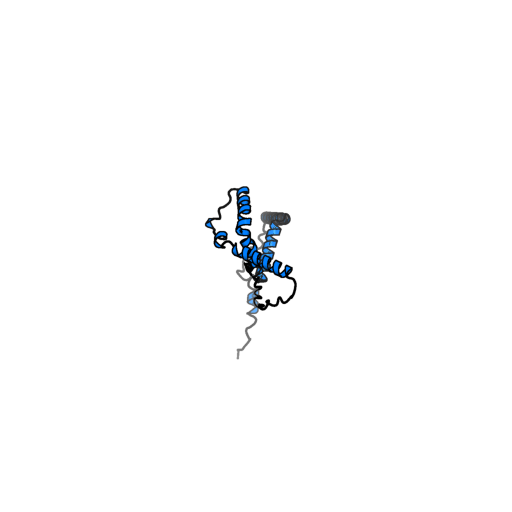1.00 86.88 77 ASN A O 1
ATOM 591 N N . VAL A 1 78 ? -6.372 8.788 8.350 1.00 85.75 78 VAL A N 1
ATOM 592 C CA . VAL A 1 78 ? -5.616 8.092 9.413 1.00 85.75 78 VAL A CA 1
ATOM 593 C C . VAL A 1 78 ? -6.372 8.049 10.748 1.00 85.75 78 VAL A C 1
ATOM 595 O O . VAL A 1 78 ? -6.571 6.948 11.264 1.00 85.75 78 VAL A O 1
ATOM 598 N N . PRO A 1 79 ? -6.825 9.177 11.332 1.00 86.94 79 PRO A N 1
ATOM 599 C CA . PRO A 1 79 ? -7.611 9.133 12.561 1.00 86.94 79 PRO A CA 1
ATOM 600 C C . PRO A 1 79 ? -8.993 8.503 12.342 1.00 86.94 79 PRO A C 1
ATOM 602 O O . PRO A 1 79 ? -9.485 7.827 13.243 1.00 86.94 79 PRO A O 1
ATOM 605 N N . TYR A 1 80 ? -9.590 8.670 11.156 1.00 85.31 80 TYR A N 1
ATOM 606 C CA . TYR A 1 80 ? -10.919 8.144 10.831 1.00 85.31 80 TYR A CA 1
ATOM 607 C C . TYR A 1 80 ? -10.964 6.605 10.787 1.00 85.31 80 TYR A C 1
ATOM 609 O O . TYR A 1 80 ? -11.843 5.997 11.394 1.00 85.31 80 TYR A O 1
ATOM 617 N N . PHE A 1 81 ? -9.979 5.958 10.152 1.00 86.31 81 PHE A N 1
ATOM 618 C CA . PHE A 1 81 ? -9.887 4.494 10.026 1.00 86.31 81 PHE A CA 1
ATOM 619 C C . PHE A 1 81 ? -8.859 3.854 10.976 1.00 86.31 81 PHE A C 1
ATOM 621 O O . PHE A 1 81 ? -8.473 2.699 10.792 1.00 86.31 81 PHE A O 1
ATOM 628 N N . ARG A 1 82 ? -8.420 4.568 12.025 1.00 86.06 82 ARG A N 1
ATOM 629 C CA . ARG A 1 82 ? -7.336 4.135 12.931 1.00 86.06 82 ARG A CA 1
ATOM 630 C C . ARG A 1 82 ? -7.542 2.735 13.504 1.00 86.06 82 ARG A C 1
ATOM 632 O O . ARG A 1 82 ? -6.596 1.961 13.611 1.00 86.06 82 ARG A O 1
ATOM 639 N N . VAL A 1 83 ? -8.777 2.416 13.886 1.00 82.88 83 VAL A N 1
ATOM 640 C CA . VAL A 1 83 ? -9.110 1.108 14.455 1.00 82.88 83 VAL A CA 1
ATOM 641 C C . VAL A 1 83 ? -8.968 0.015 13.391 1.00 82.88 83 VAL A C 1
ATOM 643 O O . VAL A 1 83 ? -8.360 -1.009 13.671 1.00 82.88 83 VAL A O 1
ATOM 646 N N . ASN A 1 84 ? -9.423 0.250 12.158 1.00 85.56 84 ASN A N 1
ATOM 647 C CA . ASN A 1 84 ? -9.301 -0.706 11.051 1.00 85.56 84 ASN A CA 1
ATOM 648 C C . ASN A 1 84 ? -7.827 -0.957 10.685 1.00 85.56 84 ASN A C 1
ATOM 650 O O . ASN A 1 84 ? -7.423 -2.111 10.531 1.00 85.56 84 ASN A O 1
ATOM 654 N N . TYR A 1 85 ? -6.996 0.091 10.668 1.00 84.06 85 TYR A N 1
ATOM 655 C CA . TYR A 1 85 ? -5.547 -0.038 10.465 1.00 84.06 85 TYR A CA 1
ATOM 656 C C . TYR A 1 85 ? -4.827 -0.788 11.587 1.00 84.06 85 TYR A C 1
ATOM 658 O O . TYR A 1 85 ? -3.836 -1.451 11.315 1.00 84.06 85 TYR A O 1
ATOM 666 N N . ALA A 1 86 ? -5.315 -0.733 12.829 1.00 83.62 86 ALA A N 1
ATOM 667 C CA . ALA A 1 86 ? -4.746 -1.507 13.935 1.00 83.62 86 ALA A CA 1
ATOM 668 C C . ALA A 1 86 ? -5.115 -3.002 13.872 1.00 83.62 86 ALA A C 1
ATOM 670 O O . ALA A 1 86 ? -4.414 -3.844 14.428 1.00 83.62 86 ALA A O 1
ATOM 671 N N . ILE A 1 87 ? -6.214 -3.344 13.195 1.00 81.56 87 ILE A N 1
ATOM 672 C CA . ILE A 1 87 ? -6.732 -4.717 13.102 1.00 81.56 87 ILE A CA 1
ATOM 673 C C . ILE A 1 87 ? -6.120 -5.467 11.937 1.00 81.56 87 ILE A C 1
ATOM 675 O O . ILE A 1 87 ? -5.840 -6.649 12.082 1.00 81.56 87 ILE A O 1
ATOM 679 N N . LEU A 1 88 ? -5.903 -4.790 10.808 1.00 82.81 88 LEU A N 1
ATOM 680 C CA . LEU A 1 88 ? -5.227 -5.347 9.635 1.00 82.81 88 LEU A CA 1
ATOM 681 C C . LEU A 1 88 ? -3.961 -6.144 9.990 1.00 82.81 88 LEU A C 1
ATOM 683 O O . LEU A 1 88 ? -3.936 -7.337 9.694 1.00 82.81 88 LEU A O 1
ATOM 687 N N . PRO A 1 89 ? -2.947 -5.568 10.668 1.00 78.88 89 PRO A N 1
ATOM 688 C CA . PRO A 1 89 ? -1.742 -6.307 11.019 1.00 78.88 89 PRO A CA 1
ATOM 689 C C . PRO A 1 89 ? -2.039 -7.441 11.997 1.00 78.88 89 PRO A C 1
ATOM 691 O O . PRO A 1 89 ? -1.416 -8.484 11.904 1.00 78.88 89 PRO A O 1
ATOM 694 N N . LEU A 1 90 ? -3.015 -7.285 12.893 1.00 80.00 90 LEU A N 1
ATOM 695 C CA . LEU A 1 90 ? -3.386 -8.320 13.857 1.00 80.00 90 LEU A CA 1
ATOM 696 C C . LEU A 1 90 ? -4.061 -9.530 13.186 1.00 80.00 90 LEU A C 1
ATOM 698 O O . LEU A 1 90 ? -3.837 -10.663 13.592 1.00 80.00 90 LEU A O 1
ATOM 702 N N . VAL A 1 91 ? -4.864 -9.295 12.145 1.00 79.56 91 VAL A N 1
ATOM 703 C CA . VAL A 1 91 ? -5.506 -10.337 11.326 1.00 79.56 91 VAL A CA 1
ATOM 704 C C . VAL A 1 91 ? -4.482 -11.031 10.435 1.00 79.56 91 VAL A C 1
ATOM 706 O O . VAL A 1 91 ? -4.500 -12.252 10.322 1.00 79.56 91 VAL A O 1
ATOM 709 N N . ILE A 1 92 ? -3.579 -10.256 9.834 1.00 79.12 92 ILE A N 1
ATOM 710 C CA . ILE A 1 92 ? -2.467 -10.757 9.022 1.00 79.12 92 ILE A CA 1
ATOM 711 C C . ILE A 1 92 ? -1.557 -11.631 9.897 1.00 79.12 92 ILE A C 1
ATOM 713 O O . ILE A 1 92 ? -1.323 -12.783 9.564 1.00 79.12 92 ILE A O 1
ATOM 717 N N . LEU A 1 93 ? -1.129 -11.136 11.059 1.00 78.50 93 LEU A N 1
ATOM 718 C CA . LEU A 1 93 ? -0.233 -11.840 11.982 1.00 78.50 93 LEU A CA 1
ATOM 719 C C . LEU A 1 93 ? -0.907 -13.015 12.712 1.00 78.50 93 LEU A C 1
ATOM 721 O O . LEU A 1 93 ? -0.233 -13.948 13.132 1.00 78.50 93 LEU A O 1
ATOM 725 N N . GLY A 1 94 ? -2.235 -12.985 12.854 1.00 77.38 94 GLY A N 1
ATOM 726 C CA . GLY A 1 94 ? -3.032 -14.105 13.359 1.00 77.38 94 GLY A CA 1
ATOM 727 C C . GLY A 1 94 ? -3.206 -15.244 12.350 1.00 77.38 94 GLY A C 1
ATOM 728 O O . GLY A 1 94 ? -3.773 -16.280 12.699 1.00 77.38 94 GLY A O 1
ATOM 729 N N . ARG A 1 95 ? -2.738 -15.070 11.108 1.00 83.19 95 ARG A N 1
ATOM 730 C CA . ARG A 1 95 ? -2.701 -16.116 10.091 1.00 83.19 95 ARG A CA 1
ATOM 731 C C . ARG A 1 95 ? -1.326 -16.781 10.086 1.00 83.19 95 ARG A C 1
ATOM 733 O O . ARG A 1 95 ? -0.302 -16.112 10.163 1.00 83.19 95 ARG A O 1
ATOM 740 N N . THR A 1 96 ? -1.296 -18.101 9.947 1.00 82.62 96 THR A N 1
ATOM 741 C CA . THR A 1 96 ? -0.053 -18.828 9.671 1.00 82.62 96 THR A CA 1
ATOM 742 C C . THR A 1 96 ? 0.331 -18.606 8.212 1.00 82.62 96 THR A C 1
ATOM 744 O O . THR A 1 96 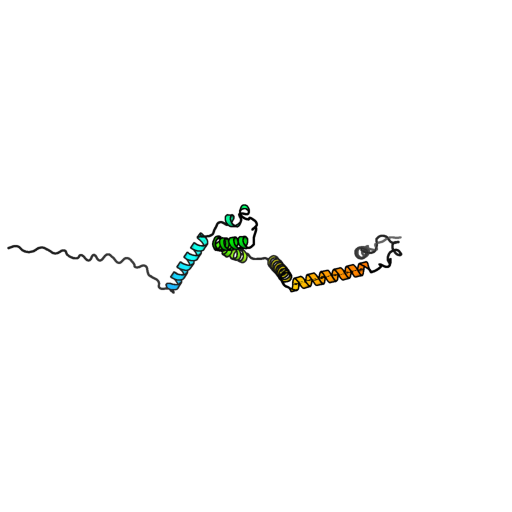? -0.423 -18.997 7.318 1.00 82.62 96 THR A O 1
ATOM 747 N N . PHE A 1 97 ? 1.475 -17.969 7.975 1.00 85.56 97 PHE A N 1
ATOM 748 C CA . PHE A 1 97 ? 2.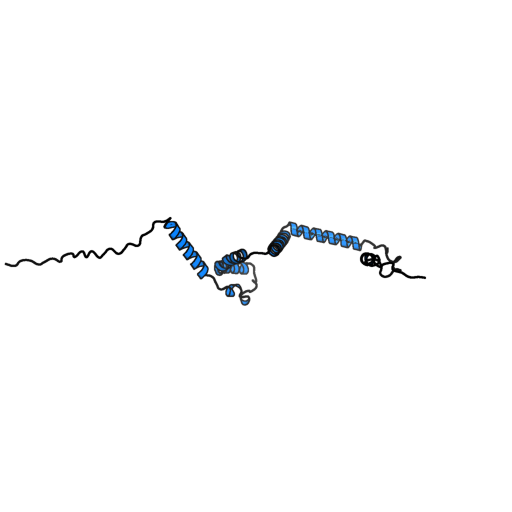055 -17.845 6.639 1.00 85.56 97 PHE A CA 1
ATOM 749 C C . PHE A 1 97 ? 2.790 -19.128 6.276 1.00 85.56 97 PHE A C 1
ATOM 751 O O . PHE A 1 97 ? 3.440 -19.733 7.128 1.00 85.56 97 PHE A O 1
ATOM 758 N N . SER A 1 98 ? 2.684 -19.540 5.016 1.00 90.06 98 SER A N 1
ATOM 759 C CA . SER A 1 98 ? 3.549 -20.600 4.501 1.00 90.06 98 SER A CA 1
ATOM 760 C C . SER A 1 98 ? 4.973 -20.066 4.336 1.00 90.06 98 SER A C 1
ATOM 762 O O . SER A 1 98 ? 5.154 -18.904 3.961 1.00 90.06 98 SER A O 1
ATOM 764 N N . ASP A 1 99 ? 5.978 -20.922 4.534 1.00 90.38 99 ASP A N 1
ATOM 765 C CA . ASP A 1 99 ? 7.387 -20.573 4.316 1.00 90.38 99 ASP A CA 1
ATOM 766 C C . ASP A 1 99 ? 7.611 -19.969 2.923 1.00 90.38 99 ASP A C 1
ATOM 768 O O . ASP A 1 99 ? 8.374 -19.019 2.768 1.00 90.38 99 ASP A O 1
ATOM 772 N N . THR A 1 100 ? 6.887 -20.456 1.908 1.00 92.44 100 THR A N 1
ATOM 773 C CA . THR A 1 100 ? 6.953 -19.926 0.541 1.00 92.44 100 THR A CA 1
ATOM 774 C C . THR A 1 100 ? 6.385 -18.511 0.434 1.00 92.44 100 THR A C 1
ATOM 776 O O . THR A 1 100 ? 6.978 -17.668 -0.232 1.00 92.44 100 THR A O 1
ATOM 779 N N . GLU A 1 101 ? 5.265 -18.217 1.097 1.00 91.25 101 GLU A N 1
ATOM 780 C CA . GLU A 1 101 ? 4.665 -16.876 1.091 1.00 91.25 101 GLU A CA 1
ATOM 781 C C . GLU A 1 101 ? 5.574 -15.866 1.794 1.00 91.25 101 GLU A C 1
ATOM 783 O O . GLU A 1 101 ? 5.798 -14.768 1.282 1.00 91.25 101 GLU A O 1
ATOM 788 N N . THR A 1 102 ? 6.137 -16.244 2.945 1.00 90.31 102 THR A N 1
ATOM 789 C CA . THR A 1 102 ? 7.097 -15.406 3.665 1.00 90.31 102 THR A CA 1
ATOM 790 C C . THR A 1 102 ? 8.370 -15.210 2.855 1.00 90.31 102 THR A C 1
ATOM 792 O O . THR A 1 102 ? 8.827 -14.078 2.746 1.00 90.31 102 THR A O 1
ATOM 795 N N . LEU A 1 103 ? 8.912 -16.263 2.236 1.00 93.69 103 LEU A N 1
ATOM 796 C CA . LEU A 1 103 ? 10.109 -16.173 1.401 1.00 93.69 103 LEU A CA 1
ATOM 797 C C . LEU A 1 103 ? 9.876 -15.252 0.200 1.00 93.69 103 LEU A C 1
ATOM 799 O O . LEU A 1 103 ? 10.669 -14.341 -0.019 1.00 93.69 103 LEU A O 1
ATOM 803 N N . ILE A 1 104 ? 8.773 -15.426 -0.536 1.00 96.06 104 ILE A N 1
ATOM 804 C CA . ILE A 1 104 ? 8.420 -14.555 -1.668 1.00 96.06 104 ILE A CA 1
ATOM 805 C C . ILE A 1 104 ? 8.251 -13.108 -1.197 1.00 96.06 104 ILE A C 1
ATOM 807 O O . ILE A 1 104 ? 8.784 -12.194 -1.827 1.00 96.06 104 ILE A O 1
ATOM 811 N N . GLY A 1 105 ? 7.552 -12.888 -0.081 1.00 94.00 105 GLY A N 1
ATOM 812 C CA . GLY A 1 105 ? 7.374 -11.558 0.497 1.00 94.00 105 GLY A CA 1
ATOM 813 C C . GLY A 1 105 ? 8.703 -10.907 0.880 1.00 94.00 105 GLY A C 1
ATOM 814 O O . GLY A 1 105 ? 8.942 -9.749 0.536 1.00 94.00 105 GLY A O 1
ATOM 815 N N . LEU A 1 106 ? 9.591 -11.657 1.537 1.00 93.44 106 LEU A N 1
ATOM 816 C CA . LEU A 1 106 ? 10.904 -11.178 1.959 1.00 93.44 106 LEU A CA 1
ATOM 817 C C . LEU A 1 106 ? 11.778 -10.829 0.749 1.00 93.44 106 LEU A C 1
ATOM 819 O O . LEU A 1 106 ? 12.344 -9.741 0.707 1.00 93.44 106 LEU A O 1
ATOM 823 N N . VAL A 1 107 ? 11.814 -11.697 -0.267 1.00 96.62 107 VAL A N 1
ATOM 824 C CA . VAL A 1 107 ? 12.544 -11.461 -1.521 1.00 96.62 107 VAL A CA 1
ATOM 825 C C . VAL A 1 107 ? 12.022 -10.216 -2.231 1.00 96.62 107 VAL A C 1
ATOM 827 O O . VAL A 1 107 ? 12.813 -9.362 -2.622 1.00 96.62 107 VAL A O 1
ATOM 830 N N . LEU A 1 108 ? 10.702 -10.072 -2.369 1.00 96.25 108 LEU A N 1
ATOM 831 C CA . LEU A 1 108 ? 10.100 -8.917 -3.032 1.00 96.25 108 LEU A CA 1
ATOM 832 C C . LEU A 1 108 ? 10.450 -7.610 -2.309 1.00 96.25 108 LEU A C 1
ATOM 834 O O . LEU A 1 108 ? 10.848 -6.638 -2.951 1.00 96.25 108 LEU A O 1
ATOM 838 N N . VAL A 1 109 ? 10.359 -7.592 -0.975 1.00 95.31 109 VAL A N 1
ATOM 839 C CA . VAL A 1 109 ? 10.759 -6.433 -0.164 1.00 95.31 109 VAL A CA 1
ATOM 840 C C . VAL A 1 109 ? 12.240 -6.124 -0.357 1.00 95.31 109 VAL A C 1
ATOM 842 O O . VAL A 1 109 ? 12.584 -4.968 -0.589 1.00 95.31 109 VAL A O 1
ATOM 845 N N . THR A 1 110 ? 13.116 -7.130 -0.323 1.00 93.56 110 THR A N 1
ATOM 846 C CA . THR A 1 110 ? 14.550 -6.939 -0.567 1.00 93.56 110 THR A CA 1
ATOM 847 C C . THR A 1 110 ? 14.809 -6.346 -1.946 1.00 93.56 110 THR A C 1
ATOM 849 O O . THR A 1 110 ? 15.564 -5.384 -2.050 1.00 93.56 110 THR A O 1
ATOM 852 N N . VAL A 1 111 ? 14.156 -6.854 -2.993 1.00 91.44 111 VAL A N 1
ATOM 853 C CA . VAL A 1 111 ? 14.281 -6.319 -4.355 1.00 91.44 111 VAL A CA 1
ATOM 854 C C . VAL A 1 111 ? 13.874 -4.845 -4.384 1.00 91.44 111 VAL A C 1
ATOM 856 O O . VAL A 1 111 ? 14.656 -4.009 -4.830 1.00 91.44 111 VAL A O 1
ATOM 859 N N . ILE A 1 112 ? 12.704 -4.498 -3.839 1.00 90.31 112 ILE A N 1
ATOM 860 C CA . ILE A 1 112 ? 12.232 -3.105 -3.773 1.00 90.31 112 ILE A CA 1
ATOM 861 C C . ILE A 1 112 ? 13.237 -2.217 -3.026 1.00 90.31 112 ILE A C 1
ATOM 863 O O . ILE A 1 112 ? 13.571 -1.135 -3.501 1.00 90.31 112 ILE A O 1
ATOM 867 N N . VAL A 1 113 ? 13.752 -2.673 -1.880 1.00 89.88 113 VAL A N 1
ATOM 868 C CA . VAL A 1 113 ? 14.742 -1.931 -1.084 1.00 89.88 113 VAL A CA 1
ATOM 869 C C . VAL A 1 113 ? 16.040 -1.725 -1.858 1.00 89.88 113 VAL A C 1
ATOM 871 O O . VAL A 1 113 ? 16.588 -0.625 -1.825 1.00 89.88 113 VAL A O 1
ATOM 874 N N . VAL A 1 114 ? 16.522 -2.741 -2.578 1.00 88.44 114 VAL A N 1
ATOM 875 C CA . VAL A 1 114 ? 17.702 -2.621 -3.444 1.00 88.44 114 VAL A CA 1
ATOM 876 C C . VAL A 1 114 ? 17.468 -1.544 -4.499 1.00 88.44 114 VAL A C 1
ATOM 878 O O . VAL A 1 114 ? 18.317 -0.672 -4.635 1.00 88.44 114 VAL A O 1
ATOM 881 N N . PHE A 1 115 ? 16.310 -1.537 -5.168 1.00 83.06 115 PHE A N 1
ATOM 882 C CA . PHE A 1 115 ? 15.958 -0.524 -6.173 1.00 83.06 115 PHE A CA 1
ATOM 883 C C . PHE A 1 115 ? 15.841 0.897 -5.605 1.00 83.06 115 PHE A C 1
ATOM 885 O O . PHE A 1 115 ? 16.252 1.849 -6.262 1.00 83.06 115 PHE A O 1
ATOM 892 N N . VAL A 1 116 ? 15.288 1.054 -4.401 1.00 84.00 116 VAL A N 1
ATOM 893 C CA . VAL A 1 116 ? 15.158 2.366 -3.740 1.00 84.00 116 VAL A CA 1
ATOM 894 C C . VAL A 1 116 ? 16.497 2.849 -3.168 1.00 84.00 116 VAL A C 1
ATOM 896 O O . VAL A 1 116 ? 16.706 4.050 -2.992 1.00 84.00 116 VAL A O 1
ATOM 899 N N . SER A 1 117 ? 17.428 1.936 -2.896 1.00 90.81 117 SER A N 1
ATOM 900 C CA . SER A 1 117 ? 18.767 2.273 -2.418 1.00 90.81 117 SER A CA 1
ATOM 901 C C . SER A 1 117 ? 19.622 2.843 -3.550 1.00 90.81 117 SER A C 1
ATOM 903 O O . SER A 1 117 ? 19.528 2.409 -4.695 1.00 90.81 117 SER A O 1
ATOM 905 N N . SER A 1 118 ? 20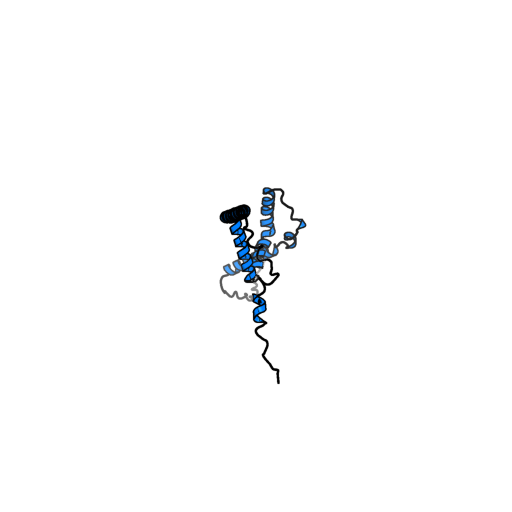.536 3.766 -3.229 1.00 82.88 118 SER A N 1
ATOM 906 C CA . SER A 1 118 ? 21.507 4.319 -4.194 1.00 82.88 118 SER A CA 1
ATOM 907 C C . SER A 1 118 ? 22.280 3.229 -4.950 1.00 82.88 118 SER A C 1
ATOM 909 O O . SER A 1 118 ? 22.593 3.389 -6.127 1.00 82.88 118 SER A O 1
ATOM 911 N N . VAL A 1 119 ? 22.524 2.094 -4.290 1.00 87.44 119 VAL A N 1
ATOM 912 C CA . VAL A 1 119 ? 23.146 0.893 -4.860 1.00 87.44 119 VAL A CA 1
ATOM 913 C C . VAL A 1 119 ? 22.327 0.306 -6.019 1.00 87.44 119 VAL A C 1
ATOM 915 O O . VAL A 1 119 ? 22.921 -0.115 -7.005 1.00 87.44 119 VAL A O 1
ATOM 918 N N . GLY A 1 120 ? 20.991 0.316 -5.967 1.00 83.12 120 GLY A N 1
ATOM 919 C CA . GLY A 1 120 ? 20.140 -0.220 -7.037 1.00 83.12 120 GLY A CA 1
ATOM 920 C C . GLY A 1 120 ? 20.313 0.518 -8.355 1.00 83.12 120 GLY A C 1
ATOM 921 O O . GLY A 1 120 ? 20.531 -0.107 -9.392 1.00 83.12 120 GLY A O 1
ATOM 922 N N . SER A 1 121 ? 20.312 1.851 -8.312 1.00 83.62 121 SER A N 1
ATOM 923 C CA . SER A 1 121 ? 20.579 2.681 -9.493 1.00 83.62 121 SER A CA 1
ATOM 924 C C . SER A 1 121 ? 21.966 2.413 -10.089 1.00 83.62 121 SER A C 1
ATOM 926 O O . SER A 1 121 ? 22.115 2.415 -11.311 1.00 83.62 121 SER A O 1
ATOM 928 N N . LEU A 1 122 ? 22.973 2.128 -9.252 1.00 86.75 122 LEU A N 1
ATOM 929 C CA . LEU A 1 122 ? 24.309 1.734 -9.711 1.00 86.75 122 LEU A CA 1
ATOM 930 C C . LEU A 1 122 ? 24.294 0.364 -10.398 1.00 86.75 122 LEU A C 1
ATOM 932 O O . LEU A 1 122 ? 24.858 0.247 -11.480 1.00 86.75 122 LEU A O 1
ATOM 936 N N . LEU A 1 123 ? 23.633 -0.644 -9.816 1.00 87.62 123 LEU A N 1
ATOM 937 C CA . LEU A 1 123 ? 23.546 -1.987 -10.407 1.00 87.62 123 LEU A CA 1
ATOM 938 C C . LEU A 1 123 ? 22.847 -1.980 -11.771 1.00 87.62 123 LEU A C 1
ATOM 940 O O . LEU A 1 123 ? 23.298 -2.645 -12.698 1.00 87.62 123 LEU A O 1
ATOM 944 N N . ILE A 1 124 ? 21.767 -1.206 -11.912 1.00 86.69 124 ILE A N 1
ATOM 945 C CA . ILE A 1 124 ? 21.054 -1.077 -13.189 1.00 86.69 124 ILE A CA 1
ATOM 946 C C . ILE A 1 124 ? 21.927 -0.352 -14.218 1.00 86.69 124 ILE A C 1
ATOM 948 O O . ILE A 1 124 ? 21.998 -0.772 -15.373 1.00 86.69 124 ILE A O 1
ATOM 952 N N . SER A 1 125 ? 22.612 0.717 -13.805 1.00 87.12 125 SER A N 1
ATOM 953 C CA . SER A 1 125 ? 23.473 1.499 -14.692 1.00 87.12 125 SER A CA 1
ATOM 954 C C . SER A 1 125 ? 24.659 0.680 -15.204 1.00 87.12 125 SER A C 1
ATOM 956 O O . SER A 1 125 ? 24.891 0.625 -16.409 1.00 87.12 125 SER A O 1
ATOM 958 N N . THR A 1 126 ? 25.378 -0.028 -14.327 1.00 91.00 126 THR A N 1
ATOM 959 C CA . THR A 1 126 ? 26.523 -0.855 -14.738 1.00 91.00 126 THR A CA 1
ATOM 960 C C . THR A 1 126 ? 26.102 -2.037 -15.606 1.00 91.00 126 THR A C 1
ATOM 962 O O . THR A 1 126 ? 26.810 -2.351 -16.561 1.00 91.00 126 THR A O 1
ATOM 965 N N . LEU A 1 127 ? 24.939 -2.647 -15.342 1.00 91.94 127 LEU A N 1
ATOM 966 C CA . LEU A 1 127 ? 24.371 -3.697 -16.191 1.00 91.94 127 LEU A CA 1
ATOM 967 C C . LEU A 1 127 ? 24.055 -3.172 -17.598 1.00 91.94 127 LEU A C 1
ATOM 969 O O . LEU A 1 127 ? 24.454 -3.795 -18.579 1.00 91.94 127 LEU A O 1
ATOM 973 N N . LEU A 1 128 ? 23.368 -2.029 -17.710 1.00 93.25 128 LEU A N 1
ATOM 974 C CA . LEU A 1 128 ? 23.033 -1.429 -19.005 1.00 93.25 128 LEU A CA 1
ATOM 975 C C . LEU A 1 128 ? 24.276 -0.984 -19.772 1.00 93.25 128 LEU A C 1
ATOM 977 O O . LEU A 1 128 ? 24.369 -1.231 -20.971 1.00 93.25 128 LEU A O 1
ATOM 981 N N . VAL A 1 129 ? 25.242 -0.363 -19.090 1.00 95.62 129 VAL A N 1
ATOM 982 C CA . VAL A 1 129 ? 26.517 0.038 -19.696 1.00 95.62 129 VAL A CA 1
ATOM 983 C C . VAL A 1 129 ? 27.291 -1.192 -20.169 1.00 95.62 129 VAL A C 1
ATOM 985 O O . VAL A 1 129 ? 27.751 -1.216 -21.306 1.00 95.62 129 VAL A O 1
ATOM 988 N N . GLY A 1 130 ? 27.385 -2.240 -19.347 1.00 94.12 130 GLY A N 1
ATOM 989 C CA . GLY A 1 130 ? 28.014 -3.504 -19.729 1.00 94.12 130 GLY A CA 1
ATOM 990 C C . GLY A 1 130 ? 27.326 -4.158 -20.928 1.00 94.12 130 GLY A C 1
ATOM 991 O O . GLY A 1 130 ? 27.995 -4.531 -21.887 1.00 94.12 130 GLY A O 1
ATOM 992 N N . PHE A 1 131 ? 25.992 -4.231 -20.924 1.00 95.31 131 PHE A N 1
ATOM 993 C CA . PHE A 1 131 ? 25.208 -4.745 -22.047 1.00 95.31 131 PHE A CA 1
ATOM 994 C C . PHE A 1 131 ? 25.435 -3.929 -23.324 1.00 95.31 131 PHE A C 1
ATOM 996 O O . PHE A 1 131 ? 25.682 -4.504 -24.379 1.00 95.31 131 PHE A O 1
ATOM 1003 N N . ALA A 1 132 ? 25.437 -2.597 -23.234 1.00 93.75 132 ALA A N 1
ATOM 1004 C CA . ALA A 1 132 ? 25.720 -1.722 -24.367 1.00 93.75 132 ALA A CA 1
ATOM 1005 C C . ALA A 1 132 ? 27.131 -1.949 -24.929 1.00 93.75 132 ALA A C 1
ATOM 1007 O O . ALA A 1 132 ? 27.297 -2.008 -26.146 1.00 93.75 132 ALA A O 1
ATOM 1008 N N . ILE A 1 133 ? 28.133 -2.137 -24.063 1.00 95.81 133 ILE A N 1
ATOM 1009 C CA . ILE A 1 133 ? 29.501 -2.481 -24.474 1.00 95.81 133 ILE A CA 1
ATOM 1010 C C . ILE A 1 133 ? 29.526 -3.841 -25.179 1.00 95.81 133 ILE A C 1
ATOM 1012 O O . ILE A 1 133 ? 30.162 -3.954 -26.222 1.00 95.81 133 ILE A O 1
ATOM 1016 N N . VAL A 1 134 ? 28.825 -4.858 -24.665 1.00 94.62 134 VAL A N 1
ATOM 1017 C CA . VAL A 1 134 ? 28.738 -6.187 -25.301 1.00 94.62 134 VAL A CA 1
ATOM 1018 C C . VAL A 1 134 ? 28.047 -6.105 -26.662 1.00 94.62 134 VAL A C 1
ATOM 1020 O O . VAL A 1 134 ? 28.544 -6.680 -27.627 1.00 94.62 134 VAL A O 1
ATOM 1023 N N . CYS A 1 135 ? 26.946 -5.361 -26.776 1.00 92.12 135 CYS A N 1
ATOM 1024 C CA . CYS A 1 135 ? 26.263 -5.138 -28.049 1.00 92.12 135 CYS A CA 1
ATOM 1025 C C . CYS A 1 135 ? 27.145 -4.384 -29.046 1.00 92.12 135 CYS A C 1
ATOM 1027 O O . CYS A 1 135 ? 27.218 -4.782 -30.203 1.00 92.12 135 CYS A O 1
ATOM 1029 N N . ALA A 1 136 ? 27.842 -3.332 -28.609 1.00 94.56 136 ALA A N 1
ATOM 1030 C CA . ALA A 1 136 ? 28.786 -2.605 -29.451 1.00 94.56 136 ALA A CA 1
ATOM 1031 C C . ALA A 1 136 ? 29.932 -3.521 -29.897 1.00 94.56 136 ALA A C 1
ATOM 1033 O O . ALA A 1 136 ? 30.236 -3.593 -31.083 1.00 94.56 136 ALA A O 1
ATOM 1034 N N . HIS A 1 137 ? 30.516 -4.282 -28.969 1.00 94.19 137 HIS A N 1
ATOM 1035 C CA . HIS A 1 137 ? 31.548 -5.264 -29.274 1.00 94.19 137 HIS A CA 1
ATOM 1036 C C . HIS A 1 137 ? 31.060 -6.275 -30.314 1.00 94.19 137 HIS A C 1
ATOM 1038 O O . HIS A 1 137 ? 31.754 -6.493 -31.298 1.00 94.19 137 HIS A O 1
ATOM 1044 N N . GLY A 1 138 ? 29.854 -6.825 -30.142 1.00 87.69 138 GLY A N 1
ATOM 1045 C CA . GLY A 1 138 ? 29.218 -7.735 -31.094 1.00 87.69 138 G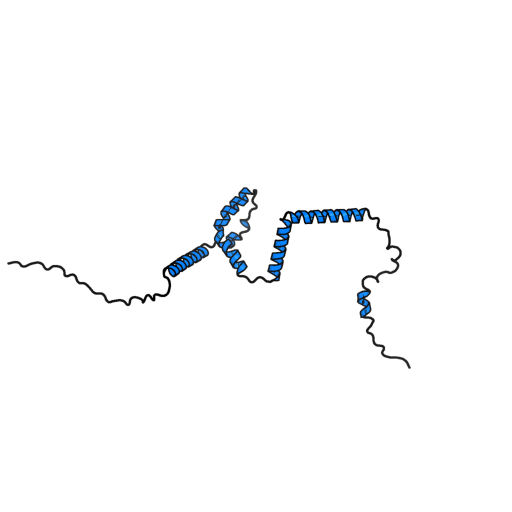LY A CA 1
ATOM 1046 C C . GLY A 1 138 ? 28.933 -7.099 -32.457 1.00 87.69 138 GLY A C 1
ATOM 1047 O O . GLY A 1 138 ? 29.130 -7.752 -33.471 1.00 87.69 138 GLY A O 1
ATOM 1048 N N . ALA A 1 139 ? 28.536 -5.825 -32.499 1.00 90.88 139 ALA A N 1
ATOM 1049 C CA . ALA A 1 139 ? 28.259 -5.107 -33.744 1.00 90.88 139 ALA A CA 1
ATOM 1050 C C . ALA A 1 139 ? 29.520 -4.849 -34.587 1.00 90.88 139 ALA A C 1
ATOM 1052 O O . ALA A 1 139 ? 29.440 -4.814 -35.812 1.00 90.88 139 ALA A O 1
ATOM 1053 N N . PHE A 1 140 ? 30.678 -4.675 -33.942 1.00 87.50 140 PHE A N 1
ATOM 1054 C CA . PHE A 1 140 ? 31.970 -4.513 -34.621 1.00 87.50 140 PHE A CA 1
ATOM 1055 C C . PHE A 1 140 ? 32.732 -5.833 -34.802 1.00 87.50 140 PHE A C 1
ATOM 1057 O O . PHE A 1 140 ? 33.731 -5.873 -35.521 1.00 87.50 140 PHE A O 1
ATOM 1064 N N . ARG A 1 141 ? 32.280 -6.920 -34.165 1.00 84.19 141 ARG A N 1
ATOM 1065 C CA . ARG A 1 141 ? 32.819 -8.267 -34.366 1.00 84.19 141 ARG A CA 1
ATOM 1066 C C . ARG A 1 141 ? 32.282 -8.788 -35.693 1.00 84.19 141 ARG A C 1
ATOM 1068 O O . ARG A 1 141 ? 31.119 -9.157 -35.778 1.00 84.19 141 ARG A O 1
ATOM 1075 N N . VAL A 1 142 ? 33.136 -8.839 -36.713 1.00 77.00 142 VAL A N 1
ATOM 1076 C CA . VAL A 1 142 ? 32.830 -9.573 -37.946 1.00 77.00 142 VAL A CA 1
ATOM 1077 C C . VAL A 1 142 ? 32.726 -11.054 -37.566 1.00 77.00 142 VAL A C 1
ATOM 1079 O O . VAL A 1 142 ? 33.706 -11.608 -37.053 1.00 77.00 142 VAL A O 1
ATOM 1082 N N . PRO A 1 143 ? 31.548 -11.688 -37.693 1.00 67.75 143 PRO A N 1
ATOM 1083 C CA . PRO A 1 143 ? 31.463 -13.127 -37.554 1.00 67.75 143 PRO A CA 1
ATOM 1084 C C . PRO A 1 143 ? 32.181 -13.727 -38.764 1.00 67.75 143 PRO A C 1
ATOM 1086 O O . PRO A 1 143 ? 31.738 -13.553 -39.892 1.00 67.75 143 PRO A O 1
ATOM 1089 N N . GLU A 1 144 ? 33.319 -14.380 -38.537 1.00 58.19 144 GLU A N 1
ATOM 1090 C CA . GLU A 1 144 ? 33.903 -15.268 -39.541 1.00 58.19 144 GLU A CA 1
ATOM 1091 C C . GLU A 1 144 ? 32.854 -16.355 -39.813 1.00 58.19 144 GLU A C 1
ATOM 1093 O O . GLU A 1 144 ? 32.401 -17.012 -38.867 1.00 58.19 144 GLU A O 1
ATOM 1098 N N . ASP A 1 145 ? 32.423 -16.503 -41.065 1.00 61.84 145 ASP A N 1
ATOM 1099 C CA . ASP A 1 145 ? 31.490 -17.539 -41.508 1.00 61.84 145 ASP A CA 1
ATOM 1100 C C . ASP A 1 145 ? 32.125 -18.931 -41.310 1.00 61.84 145 ASP A C 1
ATOM 1102 O O . ASP A 1 145 ? 32.629 -19.551 -42.237 1.00 61.84 145 ASP A O 1
ATOM 1106 N N . LEU A 1 146 ? 32.132 -19.430 -40.071 1.00 56.88 146 LEU A N 1
ATOM 1107 C CA . LEU A 1 146 ? 32.761 -20.696 -39.667 1.00 56.88 146 LEU A CA 1
ATOM 1108 C C . LEU A 1 146 ? 31.801 -21.898 -39.760 1.00 56.88 146 LEU A C 1
ATOM 1110 O O . LEU A 1 146 ? 32.097 -22.972 -39.253 1.00 56.88 146 LEU A O 1
ATOM 1114 N N . PHE A 1 147 ? 30.616 -21.723 -40.349 1.00 55.66 147 PHE A N 1
ATOM 1115 C CA . PHE A 1 147 ? 29.536 -22.721 -40.286 1.00 55.66 147 PHE A CA 1
ATOM 1116 C C . PHE A 1 147 ? 28.876 -23.040 -41.632 1.00 55.66 147 PHE A C 1
ATOM 1118 O O . PHE A 1 147 ? 27.867 -23.746 -41.651 1.00 55.66 147 PHE A O 1
ATOM 1125 N N . LEU A 1 148 ? 29.414 -22.546 -42.752 1.00 53.25 148 LEU A N 1
ATOM 1126 C CA . LEU A 1 148 ? 28.888 -22.868 -44.085 1.00 53.25 148 LEU A CA 1
ATOM 1127 C C . LEU A 1 148 ? 29.603 -24.033 -44.782 1.00 53.25 148 LEU A C 1
ATOM 1129 O O . LEU A 1 148 ? 29.062 -24.530 -45.763 1.00 53.25 148 LEU A O 1
ATOM 1133 N N . ASP A 1 149 ? 30.713 -24.539 -44.238 1.00 55.09 149 ASP A N 1
ATOM 1134 C CA . ASP A 1 149 ? 31.424 -25.692 -44.817 1.00 55.09 149 ASP A CA 1
ATOM 1135 C C . ASP A 1 149 ? 31.062 -27.053 -44.168 1.00 55.09 149 ASP A C 1
ATOM 1137 O O . ASP A 1 149 ? 31.554 -28.081 -44.616 1.00 55.09 149 ASP A O 1
ATOM 1141 N N . ASP A 1 150 ? 30.156 -27.095 -43.173 1.00 55.09 150 ASP A N 1
ATOM 1142 C CA . ASP A 1 150 ? 29.688 -28.340 -42.509 1.00 55.09 150 ASP A CA 1
ATOM 1143 C C . ASP A 1 150 ? 28.144 -28.513 -42.493 1.00 55.09 150 ASP A C 1
ATOM 1145 O O . ASP A 1 150 ? 27.597 -29.365 -41.788 1.00 55.09 150 ASP A O 1
ATOM 1149 N N . GLN A 1 151 ? 27.394 -27.738 -43.289 1.00 51.94 151 GLN A N 1
ATOM 1150 C CA . GLN A 1 151 ? 25.933 -27.889 -43.465 1.00 51.94 151 GLN A CA 1
ATOM 1151 C C . GLN A 1 151 ? 25.536 -28.984 -44.483 1.00 51.94 151 GLN A C 1
ATOM 1153 O O . GLN A 1 151 ? 24.424 -28.971 -44.999 1.00 51.94 151 GLN A O 1
ATOM 1158 N N . ASP A 1 152 ? 26.395 -29.982 -44.716 1.00 49.78 152 ASP A N 1
ATOM 1159 C CA . ASP A 1 152 ? 26.064 -31.208 -45.469 1.00 49.78 152 ASP A CA 1
ATOM 1160 C C . ASP A 1 152 ? 25.668 -32.392 -44.555 1.00 49.78 152 ASP A C 1
ATOM 1162 O O . ASP A 1 152 ? 25.709 -33.562 -44.941 1.00 49.78 152 ASP A O 1
ATOM 1166 N N . SER A 1 153 ? 25.234 -32.133 -43.319 1.00 56.66 153 SER A N 1
ATOM 1167 C CA . SER A 1 153 ? 24.548 -33.146 -42.505 1.00 56.66 153 SER A CA 1
ATOM 1168 C C . SER A 1 153 ? 23.346 -32.546 -41.792 1.00 56.66 153 SER A C 1
ATOM 1170 O O . SER A 1 153 ? 23.486 -31.914 -40.739 1.00 56.66 153 SER A O 1
ATOM 1172 N N . PRO A 1 154 ? 22.135 -32.741 -42.336 1.00 58.09 154 PRO A N 1
ATOM 1173 C CA 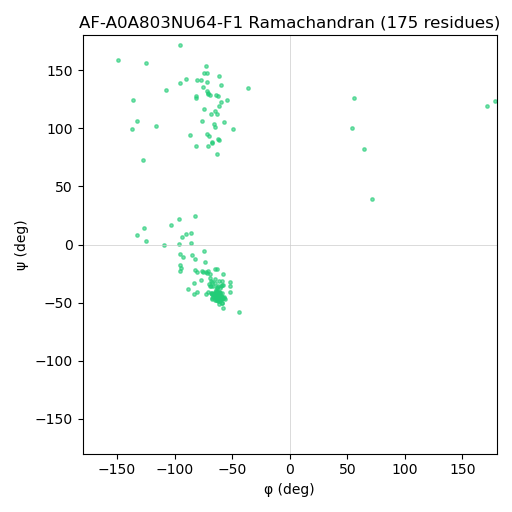. PRO A 1 154 ? 20.953 -32.221 -41.705 1.00 58.09 154 PRO A CA 1
ATOM 1174 C C . PRO A 1 154 ? 20.710 -33.085 -40.450 1.00 58.09 154 PRO A C 1
ATOM 1176 O O . PRO A 1 154 ? 20.749 -34.313 -40.478 1.00 58.09 154 PRO A O 1
ATOM 1179 N N . ASN A 1 155 ? 20.469 -32.428 -39.316 1.00 59.47 155 ASN A N 1
ATOM 1180 C CA . ASN A 1 155 ? 19.710 -32.955 -38.174 1.00 59.47 155 ASN A CA 1
ATOM 1181 C C . ASN A 1 155 ? 20.282 -34.068 -37.245 1.00 59.47 155 ASN A C 1
ATOM 1183 O O . ASN A 1 155 ? 19.482 -34.841 -36.715 1.00 59.47 155 ASN A O 1
ATOM 1187 N N . THR A 1 156 ? 21.580 -34.078 -36.881 1.00 59.97 156 THR A N 1
ATOM 1188 C CA . THR A 1 156 ? 22.108 -35.058 -35.875 1.00 59.97 156 THR A CA 1
ATOM 1189 C C . THR A 1 156 ? 22.843 -34.476 -34.642 1.00 59.97 156 THR A C 1
ATOM 1191 O O . THR A 1 156 ? 23.306 -35.230 -33.791 1.00 59.97 156 THR A O 1
ATOM 1194 N N . GLY A 1 157 ? 22.943 -33.151 -34.468 1.00 66.12 157 GLY A N 1
ATOM 1195 C CA . GLY A 1 157 ? 23.847 -32.560 -33.455 1.00 66.12 157 GLY A CA 1
ATOM 1196 C C . GLY A 1 157 ? 23.330 -32.464 -32.008 1.00 66.12 157 GLY A C 1
ATOM 1197 O O . GLY A 1 157 ? 24.062 -32.757 -31.069 1.00 66.12 157 GLY A O 1
ATOM 1198 N N . PHE A 1 158 ? 22.074 -32.061 -31.788 1.00 70.88 158 PHE A N 1
ATOM 1199 C CA . PHE A 1 158 ? 21.602 -31.698 -30.437 1.00 70.88 158 PHE A CA 1
ATOM 1200 C C . PHE A 1 158 ? 20.890 -32.839 -29.681 1.00 70.88 158 PHE A C 1
ATOM 1202 O O . PHE A 1 158 ? 20.860 -32.843 -28.455 1.00 70.88 158 PHE A O 1
ATOM 1209 N N . LEU A 1 159 ? 20.342 -33.836 -30.388 1.00 67.25 159 LEU A N 1
ATOM 1210 C CA . LEU A 1 159 ? 19.517 -34.907 -29.794 1.00 67.25 159 LEU A CA 1
ATOM 1211 C C . LEU A 1 159 ? 20.190 -36.293 -29.767 1.00 67.25 159 LEU A C 1
ATOM 1213 O O . LEU A 1 159 ? 19.613 -37.244 -29.241 1.00 67.25 159 LEU A O 1
ATOM 1217 N N . SER A 1 160 ? 21.421 -36.413 -30.274 1.00 68.44 160 SER A N 1
ATOM 1218 C CA . SER A 1 160 ? 22.199 -37.667 -30.281 1.00 68.44 160 SER A CA 1
ATOM 1219 C C . SER A 1 160 ? 22.419 -38.240 -28.868 1.00 68.44 160 SER A C 1
ATOM 1221 O O . SER A 1 160 ? 22.321 -39.450 -28.651 1.00 68.44 160 SER A O 1
ATOM 1223 N N . PHE A 1 161 ? 22.577 -37.369 -27.867 1.00 68.50 161 PHE A N 1
ATOM 1224 C CA . PHE A 1 161 ? 22.754 -37.763 -26.465 1.00 68.50 161 PHE A CA 1
ATOM 1225 C C . PHE A 1 161 ? 21.534 -38.472 -25.848 1.00 68.50 161 PHE A C 1
ATOM 1227 O O . PHE A 1 161 ? 21.693 -39.200 -24.872 1.00 68.50 161 PHE A O 1
ATOM 1234 N N . LEU A 1 162 ? 20.330 -38.304 -26.411 1.00 71.12 162 LEU A N 1
ATOM 1235 C CA . LEU A 1 162 ? 19.100 -38.915 -25.891 1.00 71.12 162 LEU A CA 1
ATOM 1236 C C . LEU A 1 162 ? 18.749 -40.250 -26.583 1.00 71.12 162 LEU A C 1
ATOM 1238 O O . LEU A 1 162 ? 17.972 -41.032 -26.042 1.00 71.12 162 LEU A O 1
ATOM 1242 N N . GLY A 1 163 ? 19.333 -40.533 -27.757 1.00 61.75 163 GLY A N 1
ATOM 1243 C CA . GLY A 1 163 ? 19.060 -41.738 -28.558 1.00 61.75 163 GLY A CA 1
ATOM 1244 C C . GLY A 1 163 ? 20.020 -42.914 -28.325 1.00 61.75 163 GLY A C 1
ATOM 1245 O O . GLY A 1 163 ? 19.662 -44.060 -28.595 1.00 61.75 163 GLY A O 1
ATOM 1246 N N . GLY A 1 164 ? 21.219 -42.669 -27.786 1.00 55.97 164 GLY A N 1
ATOM 1247 C CA . GLY A 1 164 ? 22.252 -43.703 -27.612 1.00 55.97 164 GLY A CA 1
ATOM 1248 C C . GLY A 1 164 ? 21.961 -44.753 -26.529 1.00 55.97 164 GLY A C 1
ATOM 1249 O O . GLY A 1 164 ? 22.479 -45.864 -26.599 1.00 55.97 164 GLY A O 1
ATOM 1250 N N . ALA A 1 165 ? 21.104 -44.444 -25.550 1.00 54.28 165 ALA A N 1
ATOM 1251 C CA . ALA A 1 165 ? 20.767 -45.373 -24.466 1.00 54.28 165 ALA A CA 1
ATOM 1252 C C . ALA A 1 165 ? 19.714 -46.426 -24.866 1.00 54.28 165 ALA A C 1
ATOM 1254 O O . ALA A 1 165 ? 19.676 -47.507 -24.284 1.00 54.28 165 ALA A O 1
ATOM 1255 N N . ALA A 1 166 ? 18.880 -46.143 -25.873 1.00 52.53 166 ALA A N 1
ATOM 1256 C CA . ALA A 1 166 ? 17.810 -47.049 -26.299 1.00 52.53 166 ALA A CA 1
ATOM 1257 C C . ALA A 1 166 ? 18.295 -48.164 -27.246 1.00 52.53 166 ALA A C 1
ATOM 1259 O O . ALA A 1 166 ? 17.659 -49.210 -27.331 1.00 52.53 166 ALA A O 1
ATOM 1260 N N . SER A 1 167 ? 19.435 -47.983 -27.927 1.00 54.12 167 SER A N 1
ATOM 1261 C CA . SER A 1 167 ? 19.969 -48.990 -28.860 1.00 54.12 167 SER A CA 1
ATOM 1262 C C . SER A 1 167 ? 20.820 -50.078 -28.188 1.00 54.12 167 SER A C 1
ATOM 1264 O O . SER A 1 167 ? 21.167 -51.059 -28.842 1.00 54.12 167 SER A O 1
ATOM 1266 N N . ALA A 1 168 ? 21.154 -49.937 -26.899 1.00 58.41 168 ALA A N 1
ATOM 1267 C CA . ALA A 1 168 ? 21.980 -50.902 -26.163 1.00 58.41 168 ALA A CA 1
ATOM 1268 C C . ALA A 1 168 ? 21.180 -52.072 -25.549 1.00 58.41 168 ALA A C 1
ATOM 1270 O O . ALA A 1 168 ? 21.760 -52.936 -24.894 1.00 58.41 168 ALA A O 1
ATOM 1271 N N . ALA A 1 169 ? 19.860 -52.121 -25.757 1.00 56.66 169 ALA A N 1
ATOM 1272 C CA . ALA A 1 169 ? 18.986 -53.149 -25.200 1.00 56.66 169 ALA A CA 1
ATOM 1273 C C . ALA A 1 169 ? 18.128 -53.813 -26.291 1.00 56.66 169 ALA A C 1
ATOM 1275 O O . ALA A 1 169 ? 16.920 -53.607 -26.362 1.00 56.66 169 ALA A O 1
ATOM 1276 N N . ALA A 1 170 ? 18.745 -54.644 -27.134 1.00 46.00 170 ALA A N 1
ATOM 1277 C CA . ALA A 1 170 ? 18.024 -55.664 -27.894 1.00 46.00 170 ALA A CA 1
ATOM 1278 C C . ALA A 1 170 ? 18.807 -56.993 -27.840 1.00 46.00 170 ALA A C 1
ATOM 1280 O O . ALA A 1 170 ? 19.997 -57.012 -28.161 1.00 46.00 170 ALA A O 1
ATOM 1281 N N . PRO A 1 171 ? 18.180 -58.092 -27.381 1.00 50.09 171 PRO A N 1
ATOM 1282 C CA . PRO A 1 171 ? 18.849 -59.345 -27.056 1.00 50.09 171 PRO A CA 1
ATOM 1283 C C . PRO A 1 171 ? 19.237 -60.112 -28.324 1.00 50.09 171 PRO A C 1
ATOM 1285 O O . PRO A 1 171 ? 18.428 -60.279 -29.236 1.00 50.09 171 PRO A O 1
ATOM 1288 N N . SER A 1 172 ? 20.459 -60.640 -28.364 1.00 54.50 172 SER A N 1
ATOM 1289 C CA . SER A 1 172 ? 20.897 -61.611 -29.367 1.00 54.50 172 SER A CA 1
ATOM 1290 C C . SER A 1 172 ? 20.219 -62.961 -29.116 1.00 54.50 172 SER A C 1
ATOM 1292 O O . SER A 1 172 ? 20.765 -63.846 -28.461 1.00 54.50 172 SER A O 1
ATOM 1294 N N . LEU A 1 173 ? 19.003 -63.123 -29.641 1.00 57.53 173 LEU A N 1
ATOM 1295 C CA . LEU A 1 173 ? 18.279 -64.390 -29.620 1.00 57.53 173 LEU A CA 1
ATOM 1296 C C . LEU A 1 173 ? 18.057 -64.895 -31.051 1.00 57.53 173 LEU A C 1
ATOM 1298 O O . LEU A 1 173 ? 17.180 -64.424 -31.763 1.00 57.53 173 LEU A O 1
ATOM 1302 N N . ALA A 1 174 ? 18.902 -65.870 -31.401 1.00 48.66 174 ALA A N 1
ATOM 1303 C CA . ALA A 1 174 ? 18.731 -66.957 -32.366 1.00 48.66 174 ALA A CA 1
ATOM 1304 C C . ALA A 1 174 ? 18.353 -66.631 -33.824 1.00 48.66 174 ALA A C 1
ATOM 1306 O O . ALA A 1 174 ? 17.290 -66.091 -34.109 1.00 48.66 174 ALA A O 1
ATOM 1307 N N . THR A 1 175 ? 19.156 -67.146 -34.766 1.00 62.69 175 THR A N 1
ATOM 1308 C CA . THR A 1 175 ? 18.742 -68.174 -35.754 1.00 62.69 175 THR A CA 1
ATOM 1309 C C . THR A 1 175 ? 19.847 -68.359 -36.800 1.00 62.69 175 THR A C 1
ATOM 1311 O O . THR A 1 175 ? 20.138 -67.420 -37.534 1.00 62.69 175 THR A O 1
ATOM 1314 N N . ARG A 1 176 ? 20.411 -69.572 -36.922 1.00 42.47 176 ARG A N 1
ATOM 1315 C CA . ARG A 1 176 ? 20.426 -70.356 -38.177 1.00 42.47 176 ARG A CA 1
ATOM 1316 C C . ARG A 1 176 ? 21.183 -71.687 -38.027 1.00 42.47 176 ARG A C 1
ATOM 1318 O O . ARG A 1 176 ? 22.361 -71.670 -37.701 1.00 42.47 176 ARG A O 1
ATOM 1325 N N . VAL A 1 177 ? 20.421 -72.744 -38.348 1.00 52.00 177 VAL A N 1
ATOM 1326 C CA . VAL A 1 177 ? 20.732 -74.010 -39.055 1.00 52.00 177 VAL A CA 1
ATOM 1327 C C . VAL A 1 177 ? 21.901 -74.848 -38.554 1.00 52.00 177 VAL A C 1
ATOM 1329 O O . VAL A 1 177 ? 23.060 -74.438 -38.754 1.00 52.00 177 VAL A O 1
#